Protein AF-A0A914EC23-F1 (afdb_monomer)

InterPro domains:
  IPR000536 Nuclear hormone receptor, ligand-binding domain [PF00104] (64-275)
  IPR000536 Nuclear hormone receptor, ligand-binding domain [PS51843] (9-292)
  IPR000536 Nuclear hormone receptor, ligand-binding domain [SM00430] (82-263)
  IPR035500 Nuclear hormone receptor-like domain superfamily [G3DSA:1.10.565.10] (80-291)
  IPR035500 Nuclear hormone receptor-like domain superfamily [SSF48508] (83-290)
  IPR051152 Caenorhabditis elegans Orphan Nuclear Receptors [PTHR45680] (40-283)

pLDDT: mean 78.43, std 19.61, range [29.83, 98.0]

Radius of gyration: 20.52 Å; Cα contacts (8 Å, |Δi|>4): 271; chains: 1; bounding box: 53×53×67 Å

Foldseek 3Di:
DDDDDPPDDPPPPQVVLQVVLVVLLLVLLQDADPPPCPVLVPDAQLVLLLVLVVVLCVVQQADLDADEQLADDVVQLSVQVSVVSSSVSNSQNSGPLLSPDDSVQNSLLSLQQVQLLCLQVQLLSCVVSPADPVQPWTDRGRRYIYGLPDLDDSHPPPDPDPLVVVLSVLVNVLSVLSCVQHNVLCNVLVDDSSLSSLLSLLSSLPCPQRPPRDPVSVVSSVVSNVRSVVVVCCCCCPVVVHPPCVVSVVSSVSSSVSSVVSLVSVLVSVVSSVVSVVDPDPRPRVSSVVND

Nearest PDB structures (foldseek):
  5kyj-assembly1_B  TM=8.146E-01  e=9.757E-05  Homo sapiens
  5i4v-assembly1_B  TM=7.295E-01  e=1.847E-05  Homo sapiens
  6a60-assembly1_D  TM=7.604E-01  e=5.058E-05  Homo sapiens
  5kya-assembly1_B  TM=6.775E-01  e=2.106E-05  Homo sapiens
  3fal-assembly1_C  TM=7.701E-01  e=1.512E-04  Homo sapiens

St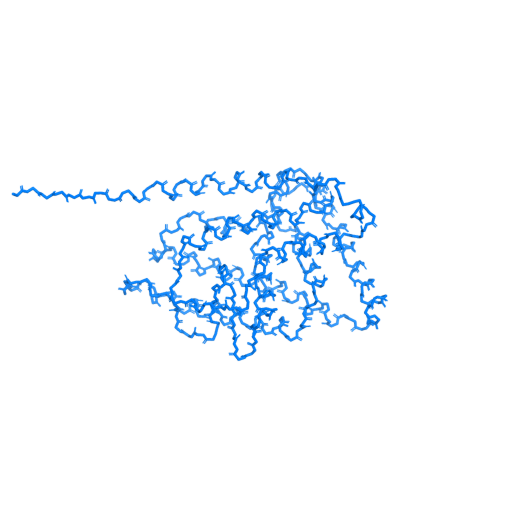ructure (mmCIF, N/CA/C/O backbone):
data_AF-A0A914EC23-F1
#
_entry.id   AF-A0A914EC23-F1
#
loop_
_atom_site.group_PDB
_atom_site.id
_atom_site.type_symbol
_atom_site.label_atom_id
_atom_site.label_alt_id
_atom_site.label_comp_id
_atom_site.label_asym_id
_atom_site.label_entity_id
_atom_site.label_seq_id
_atom_site.pdbx_PDB_ins_code
_atom_site.Cartn_x
_atom_site.Cartn_y
_atom_site.Cartn_z
_atom_site.occupancy
_atom_site.B_iso_or_equiv
_atom_site.auth_seq_id
_atom_site.auth_comp_id
_atom_site.auth_asym_id
_atom_site.auth_atom_id
_atom_site.pdbx_PDB_model_num
ATOM 1 N N . MET A 1 1 ? 15.188 33.031 -48.673 1.00 36.88 1 MET A N 1
ATOM 2 C CA . MET A 1 1 ? 15.937 32.749 -47.433 1.00 36.88 1 MET A CA 1
ATOM 3 C C . MET A 1 1 ? 15.147 33.356 -46.292 1.00 36.88 1 MET A C 1
ATOM 5 O O . MET A 1 1 ? 15.378 34.501 -45.951 1.00 36.88 1 MET A O 1
ATOM 9 N N . GLU A 1 2 ? 14.180 32.616 -45.762 1.00 29.83 2 GLU A N 1
ATOM 10 C CA . GLU A 1 2 ? 13.483 32.953 -44.518 1.00 29.83 2 GLU A CA 1
ATOM 11 C C . GLU A 1 2 ? 13.284 31.629 -43.784 1.00 29.83 2 GLU A C 1
ATOM 13 O O . GLU A 1 2 ? 12.590 30.734 -44.266 1.00 29.83 2 GLU A O 1
ATOM 18 N N . GLY A 1 3 ? 14.019 31.455 -42.688 1.00 30.08 3 GLY A N 1
ATOM 19 C CA . GLY A 1 3 ? 13.943 30.283 -41.829 1.00 30.08 3 GLY A CA 1
ATOM 20 C C . GLY A 1 3 ? 13.057 30.597 -40.636 1.00 30.08 3 GLY A C 1
ATOM 21 O O . GLY A 1 3 ? 13.501 31.257 -39.703 1.00 30.08 3 GLY A O 1
ATOM 22 N N . ASN A 1 4 ? 11.818 30.108 -40.667 1.00 31.98 4 ASN A N 1
ATOM 23 C CA . ASN A 1 4 ? 10.950 30.044 -39.496 1.00 31.98 4 ASN A CA 1
ATOM 24 C C . ASN A 1 4 ? 11.514 29.007 -38.514 1.00 31.98 4 ASN A C 1
ATOM 26 O O . ASN A 1 4 ? 11.412 27.802 -38.747 1.00 31.98 4 ASN A O 1
ATOM 30 N N . GLN A 1 5 ? 12.092 29.471 -37.406 1.00 32.56 5 GLN A N 1
ATOM 31 C CA . GLN A 1 5 ? 12.281 28.654 -36.213 1.00 32.56 5 GLN A CA 1
ATOM 32 C C . GLN A 1 5 ? 10.975 28.663 -35.415 1.00 32.56 5 GLN A C 1
ATOM 34 O O . GLN A 1 5 ? 10.618 29.645 -34.774 1.00 32.56 5 GLN A O 1
ATOM 39 N N . THR A 1 6 ? 10.241 27.555 -35.465 1.00 34.19 6 THR A N 1
ATOM 40 C CA . THR A 1 6 ? 9.185 27.251 -34.497 1.00 34.19 6 THR A CA 1
ATOM 41 C C . THR A 1 6 ? 9.813 26.982 -33.129 1.00 34.19 6 THR A C 1
ATOM 43 O O . THR A 1 6 ? 10.230 25.857 -32.850 1.00 34.19 6 THR A O 1
ATOM 46 N N . GLU A 1 7 ? 9.849 28.000 -32.269 1.00 31.50 7 GLU A N 1
ATOM 47 C CA . GLU A 1 7 ? 9.925 27.831 -30.816 1.00 31.50 7 GLU A CA 1
ATOM 48 C C . GLU A 1 7 ? 8.682 27.052 -30.357 1.00 31.50 7 GLU A C 1
ATOM 50 O O . GLU A 1 7 ? 7.573 27.580 -30.262 1.00 31.50 7 GLU A O 1
ATOM 55 N N . ARG A 1 8 ? 8.840 25.745 -30.125 1.00 33.22 8 ARG A N 1
ATOM 56 C CA . ARG A 1 8 ? 7.814 24.936 -29.465 1.00 33.22 8 ARG A CA 1
ATOM 57 C C . ARG A 1 8 ? 7.867 25.208 -27.967 1.00 33.22 8 ARG A C 1
ATOM 59 O O . ARG A 1 8 ? 8.771 24.771 -27.269 1.00 33.22 8 ARG A O 1
ATOM 66 N N . THR A 1 9 ? 6.831 25.891 -27.507 1.00 37.06 9 THR A N 1
ATOM 67 C CA . THR A 1 9 ? 6.369 26.035 -26.127 1.00 37.06 9 THR A CA 1
ATOM 68 C C . THR A 1 9 ? 6.391 24.709 -25.344 1.00 37.06 9 THR A C 1
ATOM 70 O O . THR A 1 9 ? 5.424 23.948 -25.393 1.00 37.06 9 THR A O 1
ATOM 73 N N . SER A 1 10 ? 7.457 24.432 -24.591 1.00 36.06 10 SER A N 1
ATOM 74 C CA . SER A 1 10 ? 7.509 23.373 -23.563 1.00 36.06 10 SER A CA 1
ATOM 75 C C . SER A 1 10 ? 7.135 23.885 -22.160 1.00 36.06 10 SER A C 1
ATOM 77 O O . SER A 1 10 ? 6.830 23.095 -21.270 1.00 36.06 10 SER A O 1
ATOM 79 N N . ASP A 1 11 ? 7.053 25.205 -21.967 1.00 35.59 11 ASP A N 1
ATOM 80 C CA . ASP A 1 11 ? 6.912 25.829 -20.642 1.00 35.59 11 ASP A CA 1
ATOM 81 C C . ASP A 1 11 ? 5.486 25.878 -20.051 1.00 35.59 11 ASP A C 1
ATOM 83 O O . ASP A 1 11 ? 5.306 26.270 -18.893 1.00 35.59 11 ASP A O 1
ATOM 87 N N . ASN A 1 12 ? 4.450 25.475 -20.796 1.00 39.12 12 ASN A N 1
ATOM 88 C CA . ASN A 1 12 ? 3.058 25.800 -20.432 1.00 39.12 12 ASN A CA 1
ATOM 89 C C . ASN A 1 12 ? 2.249 24.641 -19.814 1.00 39.12 12 ASN A C 1
ATOM 91 O O . ASN A 1 12 ? 1.252 24.866 -19.128 1.00 39.12 12 ASN A O 1
ATOM 95 N N . VAL A 1 13 ? 2.672 23.391 -20.014 1.00 37.56 13 VAL A N 1
ATOM 96 C CA . VAL A 1 13 ? 1.980 22.210 -19.458 1.00 37.56 13 VAL A CA 1
ATOM 97 C C . VAL A 1 13 ? 2.537 21.881 -18.073 1.00 37.56 13 VAL A C 1
ATOM 99 O O . VAL A 1 13 ? 1.802 21.748 -17.097 1.00 37.56 13 VAL A O 1
ATOM 102 N N . TYR A 1 14 ? 3.861 21.878 -17.963 1.00 32.47 14 TYR A N 1
ATOM 103 C CA . TYR A 1 14 ? 4.604 21.416 -16.799 1.00 32.47 14 TYR A CA 1
ATOM 104 C C . TYR A 1 14 ? 4.474 22.319 -15.555 1.00 32.47 14 TYR A C 1
ATOM 106 O O . TYR A 1 14 ? 4.221 21.851 -14.443 1.00 32.47 14 TYR A O 1
ATOM 114 N N . ASN A 1 15 ? 4.542 23.642 -15.735 1.00 31.11 15 ASN A N 1
ATOM 115 C CA . ASN A 1 15 ? 4.331 24.602 -14.643 1.00 31.11 15 ASN A CA 1
ATOM 116 C C . ASN A 1 15 ? 2.869 24.644 -14.156 1.00 31.11 15 ASN A C 1
ATOM 118 O O . ASN A 1 15 ? 2.605 25.025 -13.012 1.00 31.11 15 ASN A O 1
ATOM 122 N N . ARG A 1 16 ? 1.920 24.207 -14.996 1.00 34.88 16 ARG A N 1
ATOM 123 C CA . ARG A 1 16 ? 0.508 24.019 -14.632 1.00 34.88 16 ARG A CA 1
ATOM 124 C C . ARG A 1 16 ? 0.314 22.797 -13.730 1.00 34.88 16 ARG A C 1
ATOM 126 O O . ARG A 1 16 ? -0.461 22.886 -12.782 1.00 34.88 16 ARG A O 1
ATOM 133 N N . PHE A 1 17 ? 1.059 21.713 -13.966 1.00 36.22 17 PHE A N 1
ATOM 134 C CA . PHE A 1 17 ? 1.045 20.504 -13.130 1.00 36.22 17 PHE A CA 1
ATOM 135 C C . PHE A 1 17 ? 1.534 20.778 -11.694 1.00 36.22 17 PHE A C 1
ATOM 137 O O . PHE A 1 17 ? 0.837 20.444 -10.735 1.00 36.22 17 PHE A O 1
ATOM 144 N N . ARG A 1 18 ? 2.654 21.503 -11.534 1.00 36.66 18 ARG A N 1
ATOM 145 C CA . ARG A 1 18 ? 3.292 21.806 -10.230 1.00 36.66 18 ARG A CA 1
ATOM 146 C C . ARG A 1 18 ? 2.390 22.528 -9.213 1.00 36.66 18 ARG A C 1
ATOM 148 O O . ARG A 1 18 ? 2.554 22.349 -8.012 1.00 36.66 18 ARG A O 1
ATOM 155 N N . LYS A 1 19 ? 1.463 23.382 -9.661 1.00 37.69 19 LYS A N 1
ATOM 156 C CA . LYS A 1 19 ? 0.580 24.171 -8.773 1.00 37.69 19 LYS A CA 1
ATOM 157 C C . LYS A 1 19 ? -0.809 23.559 -8.566 1.00 37.69 19 LYS A C 1
ATOM 159 O O . LYS A 1 19 ? -1.517 24.009 -7.663 1.00 37.69 19 LYS A O 1
ATOM 164 N N . ASN A 1 20 ? -1.198 22.571 -9.376 1.00 42.12 20 ASN A N 1
ATOM 165 C CA . ASN A 1 20 ? -2.568 22.062 -9.403 1.00 42.12 20 ASN A CA 1
ATOM 166 C C . ASN A 1 20 ? -2.753 20.713 -8.697 1.00 42.12 20 ASN A C 1
ATOM 168 O O . ASN A 1 20 ? -3.800 20.551 -8.083 1.00 42.12 20 ASN A O 1
ATOM 172 N N . ASN A 1 21 ? -1.782 19.790 -8.673 1.00 48.50 21 ASN A N 1
ATOM 173 C CA . ASN A 1 21 ? -2.037 18.440 -8.136 1.00 48.50 21 ASN A CA 1
ATOM 174 C C . ASN A 1 21 ? -2.481 18.418 -6.654 1.00 48.50 21 ASN A C 1
ATOM 176 O O . ASN A 1 21 ? -3.434 17.721 -6.317 1.00 48.50 21 ASN A O 1
ATOM 180 N N . TYR A 1 22 ? -1.916 19.250 -5.769 1.00 49.56 22 TYR A N 1
ATOM 181 C CA . TYR A 1 22 ? -2.294 19.229 -4.340 1.00 49.56 22 TYR A CA 1
ATOM 182 C C . TYR A 1 22 ? -3.474 20.120 -3.965 1.00 49.56 22 TYR A C 1
ATOM 184 O O . TYR A 1 22 ? -4.241 19.750 -3.078 1.00 49.56 22 TYR A O 1
ATOM 192 N N . LYS A 1 23 ? -3.697 21.227 -4.689 1.00 51.59 23 LYS A N 1
ATOM 193 C CA . LYS A 1 23 ? -4.988 21.935 -4.617 1.00 51.59 23 LYS A CA 1
ATOM 194 C C . LYS A 1 23 ? -6.134 21.017 -5.051 1.00 51.59 23 LYS A C 1
ATOM 196 O O . LYS A 1 23 ? -7.247 21.122 -4.543 1.00 51.59 23 LYS A O 1
ATOM 201 N N . THR A 1 24 ? -5.847 20.094 -5.967 1.00 60.72 24 THR A N 1
ATOM 202 C CA . THR A 1 24 ? -6.784 19.076 -6.433 1.00 60.72 24 THR A CA 1
ATOM 203 C C . THR A 1 24 ? -6.996 17.967 -5.390 1.00 60.72 24 THR A C 1
ATOM 205 O O . THR A 1 24 ? -8.144 17.609 -5.148 1.00 60.72 24 THR A O 1
ATOM 208 N N . VAL A 1 25 ? -5.961 17.494 -4.679 1.00 66.88 25 VAL A N 1
ATOM 209 C CA . VAL A 1 25 ? -6.121 16.505 -3.584 1.00 66.88 25 VAL A CA 1
ATOM 210 C C . VAL A 1 25 ? -6.876 17.070 -2.374 1.00 66.88 25 VAL A C 1
ATOM 212 O O . VAL A 1 25 ? -7.750 16.392 -1.840 1.00 66.88 25 VAL A O 1
ATOM 215 N N . GLU A 1 26 ? -6.620 18.315 -1.963 1.00 72.88 26 GLU A N 1
ATOM 216 C CA . GLU A 1 26 ? -7.344 18.970 -0.857 1.00 72.88 26 GLU A CA 1
ATOM 217 C C . GLU A 1 26 ? -8.865 19.019 -1.108 1.00 72.88 26 GLU A C 1
ATOM 219 O O . GLU A 1 26 ? -9.679 18.740 -0.220 1.00 72.88 26 GLU A O 1
ATOM 224 N N . LYS A 1 27 ? -9.258 19.274 -2.362 1.00 76.25 27 LYS A N 1
ATOM 225 C CA . LYS A 1 27 ? -10.654 19.204 -2.814 1.00 76.25 27 LYS A CA 1
ATOM 226 C C . LYS A 1 27 ? -11.264 17.805 -2.644 1.00 76.25 27 LYS A C 1
ATOM 228 O O . LYS A 1 27 ? -12.466 17.686 -2.436 1.00 76.25 27 LYS A O 1
ATOM 233 N N . TYR A 1 28 ? -10.470 16.741 -2.737 1.00 76.75 28 TYR A N 1
ATOM 234 C CA . TYR A 1 28 ? -10.954 15.371 -2.548 1.00 76.75 28 TYR A CA 1
ATOM 235 C C . TYR A 1 28 ? -10.928 14.928 -1.083 1.00 76.75 28 TYR A C 1
ATOM 237 O O . TYR A 1 28 ? -11.808 14.186 -0.664 1.00 76.75 28 TYR A O 1
ATOM 245 N N . LEU A 1 29 ? -10.009 15.452 -0.269 1.00 78.00 29 LEU A N 1
ATOM 246 C CA . LEU A 1 29 ? -9.966 15.230 1.188 1.00 78.00 29 LEU A CA 1
ATOM 247 C C . LEU A 1 29 ? -11.037 16.022 1.969 1.00 78.00 29 LEU A C 1
ATOM 249 O O . LEU A 1 29 ? -11.137 15.938 3.198 1.00 78.00 29 LEU A O 1
ATOM 253 N N . SER A 1 30 ? -11.853 16.785 1.247 1.00 75.50 30 SER A N 1
ATOM 254 C CA . SER A 1 30 ? -13.075 17.440 1.720 1.00 75.50 30 SER A CA 1
ATOM 255 C C . SER A 1 30 ? -14.348 16.798 1.152 1.00 75.50 30 SER A C 1
ATOM 257 O O . SER A 1 30 ? -15.450 17.244 1.470 1.00 75.50 30 SER A O 1
ATOM 259 N N . TRP A 1 31 ? -14.221 15.737 0.344 1.00 75.12 31 TRP A N 1
ATOM 260 C CA . TRP A 1 31 ? -15.362 14.989 -0.177 1.00 75.12 31 TRP A CA 1
ATOM 261 C C . TRP A 1 31 ? -16.086 14.242 0.946 1.00 75.12 31 TRP A C 1
ATOM 263 O O . TRP A 1 31 ? -15.455 13.643 1.814 1.00 75.12 31 TRP A O 1
ATOM 273 N N . THR A 1 32 ? -17.415 14.251 0.923 1.00 65.31 32 THR A N 1
ATOM 274 C CA . THR A 1 32 ? -18.251 13.558 1.905 1.00 65.31 32 THR A CA 1
ATOM 275 C C . THR A 1 32 ? -18.952 12.366 1.268 1.00 65.31 32 THR A C 1
ATOM 277 O O . THR A 1 32 ? -19.377 12.419 0.113 1.00 65.31 32 THR A O 1
ATOM 280 N N . ILE A 1 33 ? -19.099 11.286 2.039 1.00 63.22 33 ILE A N 1
ATOM 281 C CA . ILE A 1 33 ? -19.876 10.118 1.617 1.00 63.22 33 ILE A CA 1
ATOM 282 C C . ILE A 1 33 ? -21.330 10.564 1.380 1.00 63.22 33 ILE A C 1
ATOM 284 O O . ILE A 1 33 ? -21.909 11.218 2.255 1.00 63.22 33 ILE A O 1
ATOM 288 N N . PRO A 1 34 ? -21.960 10.203 0.249 1.00 60.78 34 PRO A N 1
ATOM 289 C CA . PRO A 1 34 ? -23.387 10.414 0.057 1.00 60.78 34 PRO A CA 1
ATOM 290 C C . PRO A 1 34 ? -24.193 9.742 1.176 1.00 60.78 34 PRO A C 1
ATOM 292 O O . PRO A 1 34 ? -23.961 8.580 1.507 1.00 60.78 34 PRO A O 1
ATOM 295 N N . SER A 1 35 ? -25.186 10.442 1.728 1.00 56.66 35 SER A N 1
ATOM 296 C CA . SER A 1 35 ? -26.024 9.988 2.857 1.00 56.66 35 SER A CA 1
ATOM 297 C C . SER A 1 35 ? -26.857 8.724 2.571 1.00 56.66 35 SER A C 1
ATOM 299 O O . SER A 1 35 ? -27.589 8.247 3.432 1.00 56.66 35 SER A O 1
ATOM 301 N N . SER A 1 36 ? -26.774 8.186 1.355 1.00 53.81 36 SER A N 1
ATOM 302 C CA . SER A 1 36 ? -27.575 7.084 0.828 1.00 53.81 36 SER A CA 1
ATOM 303 C C . SER A 1 36 ? -27.064 5.683 1.186 1.00 53.81 36 SER A C 1
ATOM 305 O O . SER A 1 36 ? -27.621 4.713 0.680 1.00 53.81 36 SER A O 1
ATOM 307 N N . ILE A 1 37 ? -26.041 5.537 2.044 1.00 58.25 37 ILE A N 1
ATOM 308 C CA . ILE A 1 37 ? -25.549 4.221 2.507 1.00 58.25 37 ILE A CA 1
ATOM 309 C C . ILE A 1 37 ? -25.582 4.147 4.050 1.00 58.25 37 ILE A C 1
ATOM 311 O O . ILE A 1 37 ? -24.541 4.226 4.706 1.00 58.25 37 ILE A O 1
ATOM 315 N N . PRO A 1 38 ? -26.774 3.996 4.665 1.00 48.78 38 PRO A N 1
ATOM 316 C CA . PRO A 1 38 ? -26.939 3.979 6.123 1.00 48.78 38 PRO A CA 1
ATOM 317 C C . PRO A 1 38 ? -26.196 2.829 6.820 1.00 48.78 38 PRO A C 1
ATOM 319 O O . PRO A 1 38 ? -25.810 2.946 7.977 1.00 48.78 38 PRO A O 1
ATOM 322 N N . THR A 1 39 ? -25.942 1.728 6.109 1.00 54.47 39 THR A N 1
ATOM 323 C CA . THR A 1 39 ? -25.296 0.520 6.644 1.00 54.47 39 THR A CA 1
ATOM 324 C C . THR A 1 39 ? -23.822 0.698 7.002 1.00 54.47 39 THR A C 1
ATOM 326 O O . THR A 1 39 ? -23.269 -0.165 7.671 1.00 54.47 39 THR A O 1
ATOM 329 N N . LEU A 1 40 ? -23.162 1.790 6.599 1.00 57.72 40 LEU A N 1
ATOM 330 C CA . LEU A 1 40 ? -21.757 2.032 6.952 1.00 57.72 40 LEU A CA 1
ATOM 331 C C . LEU A 1 40 ? -21.579 2.604 8.365 1.00 57.72 40 LEU A C 1
ATOM 333 O O . LEU A 1 40 ? -20.517 2.408 8.959 1.00 57.72 40 LEU A O 1
ATOM 337 N N . TYR A 1 41 ? -22.592 3.269 8.926 1.00 57.31 41 TYR A N 1
ATOM 338 C CA . TYR A 1 41 ? -22.468 3.950 10.221 1.00 57.31 41 TYR A CA 1
ATOM 339 C C . TYR A 1 41 ? -22.270 2.981 11.399 1.00 57.31 41 TYR A C 1
ATOM 341 O O . TYR A 1 41 ? -21.512 3.306 12.314 1.00 57.31 41 TYR A O 1
ATOM 349 N N . ASP A 1 42 ? -22.838 1.774 11.310 1.00 64.56 42 ASP A N 1
ATOM 350 C CA . ASP A 1 42 ? -22.778 0.738 12.356 1.00 64.56 42 ASP A CA 1
ATOM 351 C C . ASP A 1 42 ? -21.730 -0.357 12.086 1.00 64.56 42 ASP A C 1
ATOM 353 O O . ASP A 1 42 ? -21.616 -1.329 12.832 1.00 64.56 42 ASP A O 1
ATOM 357 N N . THR A 1 43 ? -20.952 -0.230 11.008 1.00 76.69 43 THR A N 1
ATOM 358 C CA . THR A 1 43 ? -19.904 -1.208 10.666 1.00 76.69 43 THR A CA 1
ATOM 359 C C . THR A 1 43 ? -18.569 -0.864 11.315 1.00 76.69 43 THR A C 1
ATOM 361 O O . THR A 1 43 ? -18.333 0.265 11.740 1.00 76.69 43 THR A O 1
ATOM 364 N N . THR A 1 44 ? -17.670 -1.840 11.410 1.00 87.00 44 THR A N 1
ATOM 365 C CA . THR A 1 44 ? -16.322 -1.625 11.948 1.00 87.00 44 THR A CA 1
ATOM 366 C C . THR A 1 44 ? -15.446 -0.827 10.963 1.00 87.00 44 THR A C 1
ATOM 368 O O . THR A 1 44 ? -15.816 -0.638 9.798 1.00 87.00 44 THR A O 1
ATOM 371 N N . PHE A 1 45 ? -14.293 -0.316 11.404 1.00 88.31 45 PHE A N 1
ATOM 372 C CA . PHE A 1 45 ? -13.442 0.550 10.581 1.00 88.31 45 PHE A CA 1
ATOM 373 C C . PHE A 1 45 ? -12.959 -0.150 9.304 1.00 88.31 45 PHE A C 1
ATOM 375 O O . PHE A 1 45 ? -13.136 0.382 8.205 1.00 88.31 45 PHE A O 1
ATOM 382 N N . LEU A 1 46 ? -12.398 -1.357 9.419 1.00 92.12 46 LEU A N 1
ATOM 383 C CA . LEU A 1 46 ? -11.875 -2.100 8.272 1.00 92.12 46 LEU A CA 1
ATOM 384 C C . LEU A 1 46 ? -12.987 -2.480 7.300 1.00 92.12 46 LEU A C 1
ATOM 386 O O . LEU A 1 46 ? -12.747 -2.535 6.099 1.00 92.12 46 LEU A O 1
ATOM 390 N N . ARG A 1 47 ? -14.217 -2.686 7.780 1.00 90.25 47 ARG A N 1
ATOM 391 C CA . ARG A 1 47 ? -15.372 -2.961 6.915 1.00 90.25 47 ARG A CA 1
ATOM 392 C C . ARG A 1 47 ? -15.790 -1.751 6.095 1.00 90.25 47 ARG A C 1
ATO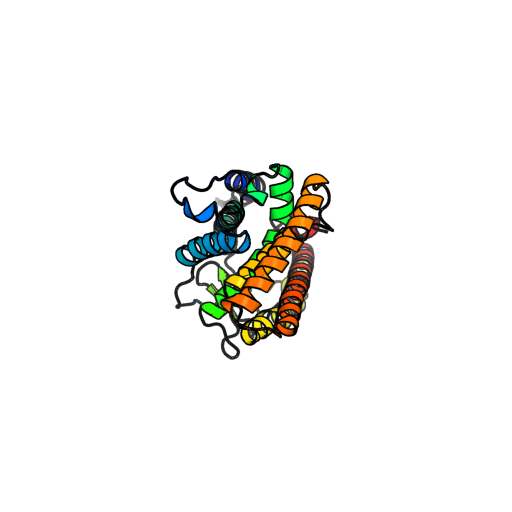M 394 O O . ARG A 1 47 ? -16.044 -1.906 4.901 1.00 90.25 47 ARG A O 1
ATOM 401 N N . ARG A 1 48 ? -15.791 -0.551 6.684 1.00 87.88 48 ARG A N 1
ATOM 402 C CA . ARG A 1 48 ? -16.023 0.689 5.925 1.00 87.88 48 ARG A CA 1
ATOM 403 C C . ARG A 1 48 ? -14.953 0.905 4.863 1.00 87.88 48 ARG A C 1
ATOM 405 O O . ARG A 1 48 ? -15.279 1.182 3.710 1.00 87.88 48 ARG A O 1
ATOM 412 N N . LEU A 1 49 ? -13.687 0.731 5.238 1.00 88.75 49 LEU A N 1
ATOM 413 C CA . LEU A 1 49 ? -12.571 0.893 4.312 1.00 88.75 49 LEU A CA 1
ATOM 414 C C . LEU A 1 49 ? -12.592 -0.184 3.214 1.00 88.75 49 LEU A C 1
ATOM 416 O O . LEU A 1 49 ? -12.333 0.121 2.053 1.00 88.75 49 LEU A O 1
ATOM 420 N N . GLN A 1 50 ? -12.984 -1.419 3.545 1.00 91.44 50 GLN A N 1
ATOM 421 C CA . GLN A 1 50 ? -13.166 -2.500 2.576 1.00 91.44 50 GLN A CA 1
ATOM 422 C C . GLN A 1 50 ? -14.284 -2.189 1.588 1.00 91.44 50 GLN A C 1
ATOM 424 O O . GLN A 1 50 ? -14.125 -2.438 0.394 1.00 91.44 50 GLN A O 1
ATOM 429 N N . TYR A 1 51 ? -15.402 -1.640 2.062 1.00 88.12 51 TYR A N 1
ATOM 430 C CA . TYR A 1 51 ? -16.475 -1.191 1.187 1.00 88.12 51 TYR A CA 1
ATOM 431 C C . TYR A 1 51 ? -15.981 -0.104 0.225 1.00 88.12 51 TYR A C 1
ATOM 433 O O . TYR A 1 51 ? -16.125 -0.263 -0.985 1.00 88.12 51 TYR A O 1
ATOM 441 N N . GLY A 1 52 ? -15.329 0.945 0.743 1.00 85.12 52 GLY A N 1
ATOM 442 C CA . GLY A 1 52 ? -14.764 2.018 -0.082 1.00 85.12 52 GLY A CA 1
ATOM 443 C C . GLY A 1 52 ? -13.774 1.488 -1.122 1.00 85.12 52 GLY A C 1
ATOM 444 O O . GLY A 1 52 ? -13.854 1.838 -2.298 1.00 85.12 52 GLY A O 1
ATOM 445 N N . PHE A 1 53 ? -12.900 0.564 -0.715 1.00 88.38 53 PHE A N 1
ATOM 446 C CA . PHE A 1 53 ? -11.980 -0.108 -1.627 1.00 88.38 53 PHE A CA 1
ATOM 447 C C . PHE A 1 53 ? -12.707 -0.969 -2.666 1.00 88.38 53 PHE A C 1
ATOM 449 O O . PHE A 1 53 ? -12.276 -1.013 -3.809 1.00 88.38 53 PHE A O 1
ATOM 456 N N . SER A 1 54 ? -13.799 -1.649 -2.310 1.00 88.00 54 SER A N 1
ATOM 457 C CA . SER A 1 54 ? -14.562 -2.491 -3.245 1.00 88.00 54 SER A CA 1
ATOM 458 C C . SER A 1 54 ? -15.243 -1.664 -4.327 1.00 88.00 54 SER A C 1
ATOM 460 O O . SER A 1 54 ? -15.109 -1.997 -5.499 1.00 88.00 54 SER A O 1
ATOM 462 N N . VAL A 1 55 ? -15.901 -0.565 -3.941 1.00 83.25 55 VAL A N 1
ATOM 463 C CA . VAL A 1 55 ? -16.521 0.379 -4.884 1.00 83.25 55 VAL A CA 1
ATOM 464 C C . VAL A 1 55 ? -15.467 0.929 -5.841 1.00 83.25 55 VAL A C 1
ATOM 466 O O . VAL A 1 55 ? -15.632 0.855 -7.055 1.00 83.25 55 VAL A O 1
ATOM 469 N N . PHE A 1 56 ? -14.342 1.399 -5.296 1.00 81.81 56 PHE A N 1
ATOM 470 C CA . PHE A 1 56 ? -13.206 1.842 -6.095 1.00 81.81 56 PHE A CA 1
ATOM 471 C C . PHE A 1 56 ? -12.730 0.751 -7.055 1.00 81.81 56 PHE A C 1
ATOM 473 O O . PHE A 1 56 ? -12.654 0.972 -8.261 1.00 81.81 56 PHE A O 1
ATOM 480 N N . TYR A 1 57 ? -12.430 -0.435 -6.525 1.00 82.69 57 TYR A N 1
ATOM 481 C CA . TYR A 1 57 ? -11.867 -1.541 -7.282 1.00 82.69 57 TYR A CA 1
ATOM 482 C C . TYR A 1 57 ? -12.782 -1.948 -8.439 1.00 82.69 57 TYR A C 1
ATOM 484 O O . TYR A 1 57 ? -12.284 -2.187 -9.531 1.00 82.69 57 TYR A O 1
ATOM 492 N N . GLU A 1 58 ? -14.102 -1.970 -8.260 1.00 81.12 58 GLU A N 1
ATOM 493 C CA . GLU A 1 58 ? -15.049 -2.258 -9.345 1.00 81.12 58 GLU A CA 1
ATOM 494 C C . GLU A 1 58 ? -15.021 -1.213 -10.469 1.00 81.12 58 GLU A C 1
ATOM 496 O O . GLU A 1 58 ? -15.061 -1.582 -11.644 1.00 81.12 58 GLU A O 1
ATOM 501 N N . GLU A 1 59 ? -14.899 0.074 -10.137 1.00 75.19 59 GLU A N 1
ATOM 502 C CA . GLU A 1 59 ? -14.842 1.157 -11.129 1.00 75.19 59 GLU A CA 1
ATOM 503 C C . GLU A 1 59 ? -13.538 1.162 -11.937 1.00 75.19 59 GLU A C 1
ATOM 505 O O . GLU A 1 59 ? -13.516 1.545 -13.112 1.00 75.19 59 GLU A O 1
ATOM 510 N N . ILE A 1 60 ? -12.434 0.768 -11.302 1.00 71.31 60 ILE A N 1
ATOM 511 C CA . ILE A 1 60 ? -11.081 0.970 -11.833 1.00 71.31 60 ILE A CA 1
ATOM 512 C C . ILE A 1 60 ? -10.352 -0.319 -12.204 1.00 71.31 60 ILE A C 1
ATOM 514 O O . ILE A 1 60 ? -9.253 -0.240 -12.764 1.00 71.31 60 ILE A O 1
ATOM 518 N N . LYS A 1 61 ? -10.926 -1.496 -11.912 1.00 73.19 61 LYS A N 1
ATOM 519 C CA . LYS A 1 61 ? -10.292 -2.785 -12.197 1.00 73.19 61 LYS A CA 1
ATOM 520 C C . LYS A 1 61 ? -9.900 -2.851 -13.674 1.00 73.19 61 LYS A C 1
ATOM 522 O O . LYS A 1 61 ? -10.766 -2.761 -14.550 1.00 73.19 61 LYS A O 1
ATOM 527 N N . PRO A 1 62 ? -8.611 -3.070 -13.979 1.00 70.25 62 PRO A N 1
ATOM 528 C CA . PRO A 1 62 ? -8.181 -3.250 -15.353 1.00 70.25 62 PRO A CA 1
ATOM 529 C C . PRO A 1 62 ? -8.886 -4.453 -15.979 1.00 70.25 62 PRO A C 1
ATOM 531 O O . PRO A 1 62 ? -9.024 -5.511 -15.354 1.00 70.25 62 PRO A O 1
ATOM 534 N N . LYS A 1 63 ? -9.305 -4.308 -17.239 1.00 72.00 63 LYS A N 1
ATOM 535 C CA . LYS A 1 63 ? -9.766 -5.445 -18.044 1.00 72.00 63 LYS A CA 1
ATOM 536 C C . LYS A 1 63 ? -8.643 -6.492 -18.102 1.00 72.00 63 LYS A C 1
ATOM 538 O O . LYS A 1 63 ? -7.470 -6.134 -18.095 1.00 72.00 63 LYS A O 1
ATOM 543 N N . LYS A 1 64 ? -8.998 -7.781 -18.186 1.00 70.44 64 LYS A N 1
ATOM 544 C CA . LYS A 1 64 ? -8.029 -8.902 -18.207 1.00 70.44 64 LYS A CA 1
ATOM 545 C C . LYS A 1 64 ? -7.049 -8.865 -19.392 1.00 70.44 64 LYS A C 1
ATOM 547 O O . LYS A 1 64 ? -6.084 -9.619 -19.408 1.00 70.44 64 LYS A O 1
ATOM 552 N N . GLU A 1 65 ? -7.310 -8.024 -20.388 1.00 78.69 65 GLU A N 1
ATOM 553 C CA . GLU A 1 65 ? -6.425 -7.810 -21.527 1.00 78.69 65 GLU A CA 1
ATOM 554 C C . GLU A 1 65 ? -5.402 -6.719 -21.214 1.00 78.69 65 GLU A C 1
ATOM 556 O O . GLU A 1 65 ? -5.740 -5.536 -21.085 1.00 78.69 65 GLU A O 1
ATOM 561 N N . PHE A 1 66 ? -4.140 -7.132 -21.125 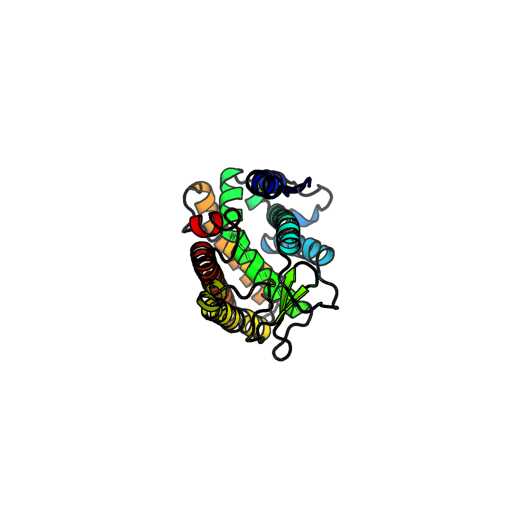1.00 82.38 66 PHE A N 1
ATOM 562 C CA . PHE A 1 66 ? -3.027 -6.237 -20.852 1.00 82.38 66 PHE A CA 1
ATOM 563 C C . PHE A 1 66 ? -2.238 -5.898 -22.101 1.00 82.38 66 PHE A C 1
ATOM 565 O O . PHE A 1 66 ? -2.037 -6.731 -22.986 1.00 82.38 66 PHE A O 1
ATOM 572 N N . LYS A 1 67 ? -1.693 -4.685 -22.101 1.00 85.69 67 LYS A N 1
ATOM 573 C CA . LYS A 1 67 ? -0.656 -4.270 -23.035 1.00 85.69 67 LYS A CA 1
ATOM 574 C C . LYS A 1 67 ? 0.686 -4.269 -22.313 1.00 85.69 67 LYS A C 1
ATOM 576 O O . LYS A 1 67 ? 0.845 -3.579 -21.307 1.00 85.69 67 LYS A O 1
ATOM 581 N N . LEU A 1 68 ? 1.659 -5.017 -22.829 1.00 84.06 68 LEU A N 1
ATOM 582 C CA . LEU A 1 68 ? 3.028 -4.920 -22.334 1.00 84.06 68 LEU A CA 1
ATOM 583 C C . LEU A 1 68 ? 3.571 -3.518 -22.636 1.00 84.06 68 LEU A C 1
ATOM 585 O O . LEU A 1 68 ? 3.422 -3.005 -23.747 1.00 84.06 68 LEU A O 1
ATOM 589 N N . MET A 1 69 ? 4.162 -2.887 -21.628 1.00 81.56 69 MET A N 1
ATOM 590 C CA . MET A 1 69 ? 4.781 -1.580 -21.771 1.00 81.56 69 MET A CA 1
ATOM 591 C C . MET A 1 69 ? 6.031 -1.709 -22.639 1.00 81.56 69 MET A C 1
ATOM 593 O O . MET A 1 69 ? 6.999 -2.337 -22.225 1.00 81.56 69 MET A O 1
ATOM 597 N N . ASP A 1 70 ? 5.992 -1.097 -23.819 1.00 70.31 70 ASP A N 1
ATOM 598 C CA . ASP A 1 70 ? 7.124 -0.995 -24.750 1.00 70.31 70 ASP A CA 1
ATOM 599 C C . ASP A 1 70 ? 7.934 0.291 -24.510 1.00 70.31 70 ASP A C 1
ATOM 601 O O . ASP A 1 70 ? 9.158 0.279 -24.424 1.00 70.31 70 ASP A O 1
ATOM 605 N N . ARG A 1 71 ? 7.224 1.404 -24.285 1.00 68.56 71 ARG A N 1
ATOM 606 C CA . ARG A 1 71 ? 7.791 2.683 -23.855 1.00 68.56 71 ARG A CA 1
ATOM 607 C C . ARG A 1 71 ? 6.991 3.259 -22.697 1.00 68.56 71 ARG A C 1
ATOM 609 O O . ARG A 1 71 ? 5.760 3.186 -22.694 1.00 68.56 71 ARG A O 1
ATOM 616 N N . ARG A 1 72 ? 7.671 3.860 -21.716 1.00 66.81 72 ARG A N 1
ATOM 617 C CA . ARG A 1 72 ? 6.992 4.642 -20.675 1.00 66.81 72 ARG A CA 1
ATOM 618 C C . ARG A 1 72 ? 6.389 5.907 -21.294 1.00 66.81 72 ARG A C 1
ATOM 620 O O . ARG A 1 72 ? 7.117 6.790 -21.743 1.00 66.81 72 ARG A O 1
ATOM 627 N N . ASP A 1 73 ? 5.065 5.975 -21.297 1.00 71.38 73 ASP A N 1
ATOM 628 C CA . ASP A 1 73 ? 4.305 7.173 -21.632 1.00 71.38 73 ASP A CA 1
ATOM 629 C C . ASP A 1 73 ? 4.136 8.008 -20.362 1.00 71.38 73 ASP A C 1
ATOM 631 O O . ASP A 1 73 ? 3.435 7.621 -19.425 1.00 71.38 73 ASP A O 1
ATOM 635 N N . HIS A 1 74 ? 4.857 9.121 -20.296 1.00 68.31 74 HIS A N 1
ATOM 636 C CA . HIS A 1 74 ? 4.855 9.966 -19.113 1.00 68.31 74 HIS A CA 1
ATOM 637 C C . HIS A 1 74 ? 3.538 10.723 -18.931 1.00 68.31 74 HIS A C 1
ATOM 639 O O . HIS A 1 74 ? 3.072 10.829 -17.799 1.00 68.31 74 HIS A O 1
ATOM 645 N N . ASP A 1 75 ? 2.917 11.190 -20.015 1.00 69.56 75 ASP A N 1
ATOM 646 C CA . ASP A 1 75 ? 1.654 11.928 -19.943 1.00 69.56 75 ASP A CA 1
ATOM 647 C C . ASP A 1 75 ? 0.522 10.996 -19.490 1.00 69.56 75 ASP A C 1
ATOM 649 O O . ASP A 1 75 ? -0.301 11.370 -18.646 1.00 69.56 75 ASP A O 1
ATOM 653 N N . ALA A 1 76 ? 0.525 9.749 -19.978 1.00 73.19 76 ALA A N 1
ATOM 654 C CA . ALA A 1 76 ? -0.387 8.714 -19.503 1.00 73.19 76 ALA A CA 1
ATOM 655 C C . ALA A 1 76 ? -0.144 8.371 -18.024 1.00 73.19 76 ALA A C 1
ATOM 657 O O . ALA A 1 76 ? -1.101 8.317 -17.251 1.00 73.19 76 ALA A O 1
ATOM 658 N N . CYS A 1 77 ? 1.115 8.203 -17.597 1.00 71.25 77 CYS A N 1
ATOM 659 C CA . CYS A 1 77 ? 1.459 7.980 -16.187 1.00 71.25 77 CYS A CA 1
ATOM 660 C C . CYS A 1 77 ? 0.950 9.111 -15.278 1.00 71.25 77 CYS A C 1
ATOM 662 O O . CYS A 1 77 ? 0.336 8.833 -14.248 1.00 71.25 77 CYS A O 1
ATOM 664 N N . SER A 1 78 ? 1.191 10.373 -15.645 1.00 69.25 78 SER A N 1
ATOM 665 C CA . SER A 1 78 ? 0.779 11.533 -14.846 1.00 69.25 78 SER A CA 1
ATOM 666 C C . SER A 1 78 ? -0.743 11.688 -14.804 1.00 69.25 78 SER A C 1
ATOM 668 O O . SER A 1 78 ? -1.308 11.881 -13.728 1.00 69.25 78 SER A O 1
ATOM 670 N N . SER A 1 79 ? -1.430 11.522 -15.939 1.00 75.00 79 SER A N 1
ATOM 671 C CA . SER A 1 79 ? -2.901 11.582 -16.002 1.00 75.00 79 SER A CA 1
ATOM 672 C C . SER A 1 79 ? -3.551 10.468 -15.178 1.00 75.00 79 SER A C 1
ATOM 674 O O . SER A 1 79 ? -4.530 10.682 -14.458 1.00 75.00 79 SER A O 1
ATOM 676 N N . PHE A 1 80 ? -2.980 9.265 -15.252 1.00 78.19 80 PHE A N 1
ATOM 677 C CA . PHE A 1 80 ? -3.391 8.132 -14.437 1.00 78.19 80 PHE A CA 1
ATOM 678 C C . PHE A 1 80 ? -3.190 8.416 -12.948 1.00 78.19 80 PHE A C 1
ATOM 680 O O . PHE A 1 80 ? -4.088 8.145 -12.152 1.00 78.19 80 PHE A O 1
ATOM 687 N N . ARG A 1 81 ? -2.046 8.999 -12.570 1.00 76.81 81 ARG A N 1
ATOM 688 C CA . ARG A 1 81 ? -1.733 9.330 -11.179 1.00 76.81 81 ARG A CA 1
ATOM 689 C C . ARG A 1 81 ? -2.735 10.317 -10.588 1.00 76.81 81 ARG A C 1
ATOM 691 O O . ARG A 1 81 ? -3.262 10.042 -9.519 1.00 76.81 81 ARG A O 1
ATOM 698 N N . GLU A 1 82 ? -3.079 11.386 -11.305 1.00 76.25 82 GLU A N 1
ATOM 699 C CA . GLU A 1 82 ? -4.089 12.352 -10.846 1.00 76.25 82 GLU A CA 1
ATOM 700 C C . GLU A 1 82 ? -5.462 11.688 -10.645 1.00 76.25 82 GLU A C 1
ATOM 702 O O . GLU A 1 82 ? -6.146 11.917 -9.641 1.00 76.25 82 GLU A O 1
ATOM 707 N N . LYS A 1 83 ? -5.862 10.821 -11.587 1.00 80.44 83 LYS A N 1
ATOM 708 C CA . LYS A 1 83 ? -7.089 10.026 -11.467 1.00 80.44 83 LYS A CA 1
ATOM 709 C C . LYS A 1 83 ? -7.047 9.142 -10.218 1.00 80.44 83 LYS A C 1
ATOM 711 O O . LYS A 1 83 ? -8.028 9.114 -9.485 1.00 80.44 83 LYS A O 1
ATOM 716 N N . TRP A 1 84 ? -5.943 8.441 -9.979 1.00 80.62 84 TRP A N 1
ATOM 717 C CA . TRP A 1 84 ? -5.794 7.524 -8.848 1.00 80.62 84 TRP A CA 1
ATOM 718 C C . TRP A 1 84 ? -5.730 8.244 -7.504 1.00 80.62 84 TRP A C 1
ATOM 720 O O . TRP A 1 84 ? -6.398 7.819 -6.568 1.00 80.62 84 TRP A O 1
ATOM 730 N N . ASP A 1 85 ? -5.003 9.360 -7.417 1.00 80.94 85 ASP A N 1
ATOM 731 C CA . ASP A 1 85 ? -4.903 10.145 -6.187 1.00 80.94 85 ASP A CA 1
ATOM 732 C C . ASP A 1 85 ? -6.282 10.648 -5.735 1.00 80.94 85 ASP A C 1
ATOM 734 O O . ASP A 1 85 ? -6.619 10.613 -4.549 1.00 80.94 85 ASP A O 1
ATOM 738 N N . ARG A 1 86 ? -7.133 11.045 -6.691 1.00 82.31 86 ARG A N 1
ATOM 739 C CA . ARG A 1 86 ? -8.532 11.379 -6.411 1.00 82.31 86 ARG A CA 1
ATOM 740 C C . ARG A 1 86 ? -9.286 10.215 -5.784 1.00 82.31 86 ARG A C 1
ATOM 742 O O . ARG A 1 86 ? -9.993 10.407 -4.797 1.00 82.31 86 ARG A O 1
ATOM 749 N N . GLU A 1 87 ? -9.209 9.041 -6.394 1.00 83.06 87 GLU A N 1
ATOM 750 C CA . GLU A 1 87 ? -9.991 7.901 -5.933 1.00 83.06 87 GLU A CA 1
ATOM 751 C C . GLU A 1 87 ? -9.470 7.350 -4.596 1.00 83.06 87 GLU A C 1
ATOM 753 O O . GLU A 1 87 ? -10.265 7.044 -3.712 1.00 83.06 87 GLU A O 1
ATOM 758 N N . TYR A 1 88 ? -8.154 7.328 -4.376 1.00 85.38 88 TYR A N 1
ATOM 759 C CA . TYR A 1 88 ? -7.566 6.963 -3.085 1.00 85.38 88 TYR A CA 1
ATOM 760 C C . TYR A 1 88 ? -7.966 7.913 -1.966 1.00 85.38 88 TYR A C 1
ATOM 762 O O . TYR A 1 88 ? -8.316 7.458 -0.876 1.00 85.38 88 TYR A O 1
ATOM 770 N N . ALA A 1 89 ? -7.993 9.221 -2.234 1.00 85.12 89 ALA A N 1
ATOM 771 C CA . ALA A 1 89 ? -8.521 10.180 -1.275 1.00 85.12 89 ALA A CA 1
ATOM 772 C C . ALA A 1 89 ? -9.972 9.836 -0.890 1.00 85.12 89 ALA A C 1
ATOM 774 O O . ALA A 1 89 ? -10.284 9.797 0.299 1.00 85.12 89 ALA A O 1
ATOM 775 N N . LYS A 1 90 ? -10.840 9.494 -1.856 1.00 83.62 90 LYS A N 1
ATOM 776 C CA . LYS A 1 90 ? -12.226 9.083 -1.560 1.00 83.62 90 LYS A CA 1
ATOM 777 C C . LYS A 1 90 ? -12.300 7.821 -0.701 1.00 83.62 90 LYS A C 1
ATOM 779 O O . LYS A 1 90 ? -13.117 7.793 0.214 1.00 83.62 90 LYS A O 1
ATOM 784 N N . ILE A 1 91 ? -11.445 6.818 -0.942 1.00 86.00 91 ILE A N 1
ATOM 785 C CA . ILE A 1 91 ? -11.387 5.593 -0.121 1.00 86.00 91 ILE A CA 1
ATOM 786 C C . ILE A 1 91 ? -11.194 5.952 1.356 1.00 86.00 91 ILE A C 1
ATOM 788 O O . ILE A 1 91 ? -11.944 5.477 2.205 1.00 86.00 91 ILE A O 1
ATOM 792 N N . PHE A 1 92 ? -10.246 6.840 1.670 1.00 85.12 92 PHE A N 1
ATOM 793 C CA . PHE A 1 92 ? -10.019 7.279 3.050 1.00 85.12 92 PHE A CA 1
ATOM 794 C C . PHE A 1 92 ? -11.181 8.093 3.620 1.00 85.12 92 PHE A C 1
ATOM 796 O O . PHE A 1 92 ? -11.472 8.005 4.813 1.00 85.12 92 PHE A O 1
ATOM 803 N N . MET A 1 93 ? -11.901 8.831 2.774 1.00 85.69 93 MET A N 1
ATOM 804 C CA . MET A 1 93 ? -13.098 9.565 3.184 1.00 85.69 93 MET A CA 1
ATOM 805 C C . MET A 1 93 ? -14.301 8.658 3.498 1.00 85.69 93 MET A C 1
ATOM 807 O O . MET A 1 93 ? -15.291 9.148 4.038 1.00 85.69 93 MET A O 1
ATOM 811 N N . HIS A 1 94 ? -14.218 7.339 3.264 1.00 82.75 94 HIS A N 1
ATOM 812 C CA . HIS A 1 94 ? -15.184 6.379 3.815 1.00 82.75 94 HIS A CA 1
ATOM 813 C C . HIS A 1 94 ? -15.010 6.129 5.327 1.00 82.75 94 HIS A C 1
ATOM 815 O O . HIS A 1 94 ? -15.872 5.511 5.957 1.00 82.75 94 HIS A O 1
ATOM 821 N N . CYS A 1 95 ? -13.924 6.620 5.932 1.00 80.94 95 CYS A N 1
ATOM 822 C CA . CYS A 1 95 ? -13.623 6.432 7.347 1.00 80.94 95 CYS A CA 1
ATOM 823 C C . CYS A 1 95 ? -13.930 7.686 8.168 1.00 80.94 95 CYS A C 1
ATOM 825 O O . CYS A 1 95 ? -13.227 8.688 8.052 1.00 80.94 95 CYS A O 1
ATOM 827 N N . LYS A 1 96 ? -14.921 7.605 9.068 1.00 84.31 96 LYS A N 1
ATOM 828 C CA . LYS A 1 96 ? -15.342 8.732 9.924 1.00 84.31 96 LYS A CA 1
ATOM 829 C C . LYS A 1 96 ? -14.192 9.329 10.745 1.00 84.31 96 LYS A C 1
ATOM 831 O O . LYS A 1 96 ? -14.116 10.538 10.945 1.00 84.31 96 LYS A O 1
ATOM 836 N N . GLU A 1 97 ? -13.285 8.477 11.212 1.00 89.25 97 GLU A N 1
ATOM 837 C CA . GLU A 1 97 ? -12.144 8.866 12.035 1.00 89.25 97 GLU A CA 1
ATOM 838 C C . GLU A 1 97 ? -11.179 9.741 11.231 1.00 89.25 97 GLU A C 1
ATOM 840 O O . GLU A 1 97 ? -10.728 10.774 11.714 1.00 89.25 97 GLU A O 1
ATOM 845 N N . PHE A 1 98 ? -10.960 9.393 9.961 1.00 90.19 98 PHE A N 1
ATOM 846 C CA . PHE A 1 98 ? -10.164 10.190 9.038 1.00 90.19 98 PHE A CA 1
ATOM 847 C C . PHE A 1 98 ? -10.900 11.466 8.605 1.00 90.19 98 PHE A C 1
ATOM 849 O O . PHE A 1 98 ? -10.301 12.541 8.564 1.00 90.19 98 PHE A O 1
ATOM 856 N N . THR A 1 99 ? -12.211 11.403 8.329 1.00 87.88 99 THR A N 1
ATOM 857 C CA . THR A 1 99 ? -12.980 12.582 7.890 1.00 87.88 99 THR A CA 1
ATOM 858 C C . THR A 1 99 ? -13.044 13.688 8.935 1.00 87.88 99 THR A C 1
ATOM 860 O O . THR A 1 99 ? -13.160 14.855 8.559 1.00 87.88 99 THR A O 1
ATOM 863 N N . ASN A 1 100 ? -12.954 13.344 10.219 1.00 89.12 100 ASN A N 1
ATOM 864 C CA . ASN A 1 100 ? -13.032 14.302 11.323 1.00 89.12 100 ASN A CA 1
ATOM 865 C C . ASN A 1 100 ? -11.711 15.032 11.601 1.00 89.12 100 ASN A C 1
ATOM 867 O O . ASN A 1 100 ? -11.695 15.988 12.374 1.00 89.12 100 ASN A O 1
ATOM 871 N N . LEU A 1 101 ? -10.614 14.612 10.969 1.00 92.31 101 LEU A N 1
ATOM 872 C CA . LEU A 1 101 ? -9.323 15.272 11.112 1.00 92.31 101 LEU A CA 1
ATOM 873 C C . LEU A 1 101 ? -9.315 16.671 10.491 1.00 92.31 101 LEU A C 1
ATOM 875 O O . LEU A 1 101 ? -10.024 16.965 9.519 1.00 92.31 101 LEU A O 1
ATOM 879 N N . GLN A 1 102 ? -8.435 17.522 11.017 1.00 91.81 102 GLN A N 1
ATOM 880 C CA . GLN A 1 102 ? -8.124 18.798 10.387 1.00 91.81 102 GLN A CA 1
ATOM 881 C C . GLN A 1 102 ? -7.509 18.569 9.003 1.00 91.81 102 GLN A C 1
ATOM 883 O O . GLN A 1 102 ? -6.784 17.600 8.778 1.00 91.81 102 GLN A O 1
ATOM 888 N N . ILE A 1 103 ? -7.782 19.479 8.065 1.00 89.56 103 ILE A N 1
ATOM 889 C CA . ILE A 1 103 ? -7.347 19.323 6.670 1.00 89.56 103 ILE A CA 1
ATOM 890 C C . ILE A 1 103 ? -5.825 19.178 6.535 1.00 89.56 103 ILE A C 1
ATOM 892 O O . ILE A 1 103 ? -5.363 18.351 5.754 1.00 89.56 103 ILE A O 1
ATOM 896 N N . ASN A 1 104 ? -5.053 19.903 7.349 1.00 90.94 104 ASN A N 1
ATOM 897 C CA . ASN A 1 104 ? -3.593 19.808 7.352 1.00 90.94 104 ASN A CA 1
ATOM 898 C C . ASN A 1 104 ? -3.122 18.395 7.719 1.00 90.94 104 ASN A C 1
ATOM 900 O O . ASN A 1 104 ? -2.312 17.816 6.999 1.00 90.94 104 ASN A O 1
ATOM 904 N N . ASP A 1 105 ? -3.689 17.810 8.775 1.00 93.69 105 ASP A N 1
ATOM 905 C CA . ASP A 1 105 ? -3.353 16.452 9.203 1.00 93.69 105 ASP A CA 1
ATOM 906 C C . ASP A 1 105 ? -3.770 15.414 8.154 1.00 93.69 105 ASP A C 1
ATOM 908 O O . ASP A 1 105 ? -2.990 14.519 7.837 1.00 93.69 105 ASP A O 1
ATOM 912 N N . LYS A 1 106 ? -4.949 15.566 7.530 1.00 92.44 106 LYS A N 1
ATOM 913 C CA . LYS A 1 106 ? -5.373 14.694 6.416 1.00 92.44 106 LYS A CA 1
ATOM 914 C C . LYS A 1 106 ? -4.368 14.707 5.271 1.00 92.44 106 LYS A C 1
ATOM 916 O O . LYS A 1 106 ? -4.048 13.653 4.730 1.00 92.44 106 LYS A O 1
ATOM 921 N N . ILE A 1 107 ? -3.886 15.892 4.893 1.00 89.25 107 ILE A N 1
ATOM 922 C CA . ILE A 1 107 ? -2.904 16.051 3.816 1.00 89.25 107 ILE A CA 1
ATOM 923 C C . ILE A 1 107 ? -1.587 15.370 4.196 1.00 89.25 107 ILE A C 1
ATOM 925 O O . ILE A 1 107 ? -1.024 14.663 3.362 1.00 89.25 107 ILE A O 1
ATOM 929 N N . LEU A 1 108 ? -1.105 15.550 5.428 1.00 91.44 108 LEU A N 1
ATOM 930 C CA . LEU A 1 108 ? 0.134 14.925 5.899 1.00 91.44 108 LEU A CA 1
ATOM 931 C C . LEU A 1 108 ? 0.032 13.394 5.913 1.00 91.44 108 LEU A C 1
ATOM 933 O O . LEU A 1 108 ? 0.888 12.725 5.334 1.00 91.44 108 LEU A O 1
ATOM 937 N N . LEU A 1 109 ? -1.048 12.846 6.480 1.00 92.75 109 LEU A N 1
ATOM 938 C CA . LEU A 1 109 ? -1.316 11.404 6.477 1.00 92.75 109 LEU A CA 1
ATOM 939 C C . LEU A 1 109 ? -1.406 10.849 5.054 1.00 92.75 109 LEU A C 1
ATOM 941 O O . LEU A 1 109 ? -0.760 9.854 4.729 1.00 92.75 109 LEU A O 1
ATOM 945 N N . TYR A 1 110 ? -2.171 11.517 4.184 1.00 90.25 110 TYR A N 1
ATOM 946 C CA . TYR A 1 110 ? -2.318 11.110 2.791 1.00 90.25 110 TYR A CA 1
ATOM 947 C C . TYR A 1 110 ? -0.972 11.093 2.068 1.00 90.25 110 TYR A C 1
ATOM 949 O O . TYR A 1 110 ? -0.642 10.115 1.401 1.00 90.25 110 TYR A O 1
ATOM 957 N N . LYS A 1 111 ? -0.179 12.162 2.203 1.00 85.75 111 LYS A N 1
ATOM 958 C CA . LYS A 1 111 ? 1.135 12.271 1.562 1.00 85.75 111 LYS A CA 1
ATOM 959 C C . LYS A 1 111 ? 2.065 11.144 2.001 1.00 85.75 111 LYS A C 1
ATOM 961 O O . LYS A 1 111 ? 2.671 10.522 1.134 1.00 85.75 111 LYS A O 1
ATOM 966 N N . ASN A 1 112 ? 2.119 10.861 3.301 1.00 87.69 112 ASN A N 1
ATOM 967 C CA . ASN A 1 112 ? 2.943 9.790 3.855 1.00 87.69 112 ASN A CA 1
ATOM 968 C C . ASN A 1 112 ? 2.503 8.400 3.361 1.00 87.69 112 ASN A C 1
ATOM 970 O O . ASN A 1 112 ? 3.326 7.540 3.058 1.00 87.69 112 ASN A O 1
ATOM 974 N N . ALA A 1 113 ? 1.193 8.177 3.245 1.00 90.12 113 ALA A N 1
ATOM 975 C CA . ALA A 1 113 ? 0.654 6.872 2.892 1.00 90.12 113 ALA A CA 1
ATOM 976 C C . ALA A 1 113 ? 0.606 6.602 1.379 1.00 90.12 113 ALA A C 1
ATOM 978 O O . ALA A 1 113 ? 0.705 5.443 0.976 1.00 90.12 113 ALA A O 1
ATOM 979 N N . ASN A 1 114 ? 0.433 7.620 0.523 1.00 86.38 114 ASN A N 1
ATOM 980 C CA . ASN A 1 114 ? -0.027 7.402 -0.855 1.00 86.38 114 ASN A CA 1
ATOM 981 C C . ASN A 1 114 ? 0.915 6.535 -1.707 1.00 86.38 114 ASN A C 1
ATOM 983 O O . ASN A 1 114 ? 0.436 5.719 -2.494 1.00 86.38 114 ASN A O 1
ATOM 987 N N . TYR A 1 115 ? 2.235 6.646 -1.543 1.00 85.44 115 TYR A N 1
ATOM 988 C CA . TYR A 1 115 ? 3.192 5.914 -2.373 1.00 85.44 115 TYR A CA 1
ATOM 989 C C . TYR A 1 115 ? 3.253 4.445 -1.967 1.00 85.44 115 TYR A C 1
ATOM 991 O O . TYR A 1 115 ? 3.259 3.562 -2.829 1.00 85.44 115 TYR A O 1
ATOM 999 N N . LEU A 1 116 ? 3.217 4.177 -0.661 1.00 90.81 116 LEU A N 1
ATOM 1000 C CA . LEU A 1 116 ? 3.123 2.825 -0.117 1.00 90.81 116 LEU A CA 1
ATOM 1001 C C . LEU A 1 116 ? 1.786 2.184 -0.490 1.00 90.81 116 LEU A C 1
ATOM 1003 O O . LEU A 1 116 ? 1.763 1.065 -1.002 1.00 90.81 116 LEU A O 1
ATOM 1007 N N . PHE A 1 117 ? 0.692 2.930 -0.317 1.00 89.50 117 PHE A N 1
ATOM 1008 C CA . PHE A 1 117 ? -0.653 2.518 -0.703 1.00 89.50 117 PHE A CA 1
ATOM 1009 C C . PHE A 1 117 ? -0.694 2.132 -2.183 1.00 89.50 117 PHE A C 1
ATOM 1011 O O . PHE A 1 117 ? -1.089 1.019 -2.517 1.00 89.50 117 PHE A O 1
ATOM 1018 N N . THR A 1 118 ? -0.213 3.015 -3.067 1.00 87.25 118 THR A N 1
ATOM 1019 C CA . THR A 1 118 ? -0.164 2.772 -4.516 1.00 87.25 118 THR A CA 1
ATOM 1020 C C . THR A 1 118 ? 0.661 1.533 -4.836 1.00 87.25 118 THR A C 1
ATOM 1022 O O . THR A 1 118 ? 0.240 0.702 -5.631 1.00 87.25 118 THR A O 1
ATOM 1025 N N . THR A 1 119 ? 1.832 1.383 -4.220 1.00 90.12 119 THR A N 1
ATOM 1026 C CA . THR A 1 119 ? 2.739 0.267 -4.515 1.00 90.12 119 THR A CA 1
ATOM 1027 C C . THR A 1 119 ? 2.106 -1.079 -4.154 1.00 90.12 119 THR A C 1
ATOM 1029 O O . THR A 1 119 ? 2.132 -2.009 -4.964 1.00 90.12 119 THR A O 1
ATOM 1032 N N . ILE A 1 120 ? 1.497 -1.181 -2.968 1.00 94.25 120 ILE A N 1
ATOM 1033 C CA . ILE A 1 120 ? 0.848 -2.415 -2.509 1.00 94.25 120 ILE A CA 1
ATOM 1034 C C . ILE A 1 120 ? -0.437 -2.690 -3.291 1.00 94.25 120 ILE A C 1
ATOM 1036 O O . ILE A 1 120 ? -0.624 -3.811 -3.762 1.00 94.25 120 ILE A O 1
ATOM 1040 N N . GLU A 1 121 ? -1.304 -1.689 -3.466 1.00 91.81 121 GLU A N 1
ATOM 1041 C CA . GLU A 1 121 ? -2.548 -1.835 -4.232 1.00 91.81 121 GLU A CA 1
ATOM 1042 C C . GLU A 1 121 ? -2.254 -2.302 -5.655 1.00 91.81 121 GLU A C 1
ATOM 1044 O O . GLU A 1 121 ? -2.823 -3.297 -6.103 1.00 91.81 121 GLU A O 1
ATOM 1049 N N . ARG A 1 122 ? -1.306 -1.661 -6.351 1.00 89.62 122 ARG A N 1
ATOM 1050 C CA . ARG A 1 122 ? -1.005 -2.011 -7.743 1.00 89.62 122 ARG A CA 1
ATOM 1051 C C . ARG A 1 122 ? -0.453 -3.415 -7.852 1.00 89.62 122 ARG A C 1
ATOM 1053 O O . ARG A 1 122 ? -0.796 -4.125 -8.798 1.00 89.62 122 ARG A O 1
ATOM 1060 N N . MET A 1 123 ? 0.357 -3.845 -6.889 1.00 92.94 123 MET A N 1
ATOM 1061 C CA . MET A 1 123 ? 0.847 -5.217 -6.855 1.00 92.94 123 MET A CA 1
ATOM 1062 C C . MET A 1 123 ? -0.289 -6.221 -6.637 1.00 92.94 123 MET A C 1
ATOM 1064 O O . MET A 1 123 ? -0.407 -7.188 -7.390 1.00 92.94 123 MET 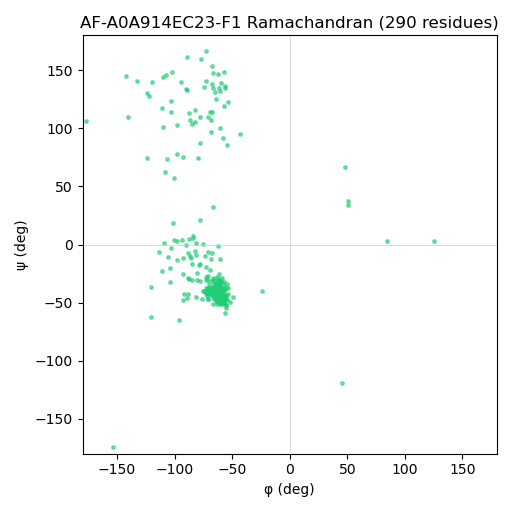A O 1
ATOM 1068 N N . TYR A 1 124 ? -1.166 -5.958 -5.665 1.00 93.88 124 TYR A N 1
ATOM 1069 C CA . TYR A 1 124 ? -2.353 -6.773 -5.411 1.00 93.88 124 TYR A CA 1
ATOM 1070 C C . TYR A 1 124 ? -3.222 -6.896 -6.668 1.00 93.88 124 TYR A C 1
ATOM 1072 O O . TYR A 1 124 ? -3.518 -8.000 -7.124 1.00 93.88 124 TYR A O 1
ATOM 1080 N N . THR A 1 125 ? -3.558 -5.766 -7.288 1.00 89.88 125 THR A N 1
ATOM 1081 C CA . THR A 1 125 ? -4.404 -5.713 -8.483 1.00 89.88 125 THR A CA 1
ATOM 1082 C C . THR A 1 125 ? -3.749 -6.408 -9.674 1.00 89.88 125 THR A C 1
ATOM 1084 O O . THR A 1 125 ? -4.434 -7.058 -10.461 1.00 89.88 125 THR A O 1
ATOM 1087 N N . SER A 1 126 ? -2.419 -6.353 -9.789 1.00 90.25 126 SER A N 1
ATOM 1088 C CA . SER A 1 126 ? -1.687 -7.067 -10.843 1.00 90.25 126 SER A CA 1
ATOM 1089 C C . SER A 1 126 ? -1.849 -8.577 -10.712 1.00 90.25 126 SER A C 1
ATOM 1091 O O . SER A 1 126 ? -2.105 -9.256 -11.707 1.00 90.25 126 SER A O 1
ATOM 1093 N N . ILE A 1 127 ? -1.735 -9.101 -9.489 1.00 92.38 127 ILE A N 1
ATOM 1094 C CA . ILE A 1 127 ? -1.923 -10.526 -9.188 1.00 92.38 127 ILE A CA 1
ATOM 1095 C C . ILE A 1 127 ? -3.368 -10.940 -9.479 1.00 92.38 127 ILE A C 1
ATOM 1097 O O . ILE A 1 127 ? -3.593 -11.899 -10.217 1.00 92.38 127 ILE A O 1
ATOM 1101 N N . GLU A 1 128 ? -4.344 -10.167 -9.000 1.00 89.25 128 GLU A N 1
ATOM 1102 C CA . GLU A 1 128 ? -5.772 -10.441 -9.218 1.00 89.25 128 GLU A CA 1
ATOM 1103 C C . GLU A 1 128 ? -6.177 -10.434 -10.697 1.00 89.25 128 GLU A C 1
ATOM 1105 O O . GLU A 1 128 ? -7.108 -11.135 -11.107 1.00 89.25 128 GLU A O 1
ATOM 1110 N N . CYS A 1 129 ? -5.486 -9.647 -11.521 1.00 86.50 129 CYS A N 1
ATOM 1111 C CA . CYS A 1 129 ? -5.747 -9.592 -12.951 1.00 86.50 129 CYS A CA 1
ATOM 1112 C C . CYS A 1 129 ? -4.918 -10.616 -13.762 1.00 86.50 129 CYS A C 1
ATOM 1114 O O . CYS A 1 129 ? -5.119 -10.721 -14.970 1.00 86.50 129 CYS A O 1
ATOM 1116 N N . GLY A 1 130 ? -4.066 -11.431 -13.124 1.00 87.44 130 GLY A N 1
ATOM 1117 C CA . GLY A 1 130 ? -3.436 -12.608 -13.743 1.00 87.44 130 GLY A CA 1
ATOM 1118 C C . GLY A 1 130 ? -1.908 -12.668 -13.682 1.00 87.44 130 GLY A C 1
ATOM 1119 O O . GLY A 1 130 ? -1.324 -13.610 -14.230 1.00 87.44 130 GLY A O 1
ATOM 1120 N N . SER A 1 131 ? -1.255 -11.705 -13.025 1.00 90.81 131 SER A N 1
ATOM 1121 C CA . SER A 1 131 ? 0.184 -11.766 -12.753 1.00 90.81 131 SER A CA 1
ATOM 1122 C C . SER A 1 131 ? 0.516 -12.976 -11.875 1.00 90.81 131 SER A C 1
ATOM 1124 O O . SER A 1 131 ? -0.181 -13.275 -10.906 1.00 90.81 131 SER A O 1
ATOM 1126 N N . ASN A 1 132 ? 1.561 -13.715 -12.236 1.00 91.50 132 ASN A N 1
ATOM 1127 C CA . ASN A 1 132 ? 1.939 -14.972 -11.590 1.00 91.50 132 ASN A CA 1
ATOM 1128 C C . ASN A 1 132 ? 3.447 -15.240 -11.740 1.00 91.50 132 ASN A C 1
ATOM 1130 O O . ASN A 1 132 ? 4.182 -14.400 -12.248 1.00 91.50 132 ASN A O 1
ATOM 1134 N N . GLU A 1 133 ? 3.926 -16.408 -11.304 1.00 87.94 133 GLU A N 1
ATOM 1135 C CA . GLU A 1 133 ? 5.357 -16.748 -11.361 1.00 87.94 133 GLU A CA 1
ATOM 1136 C C . GLU A 1 133 ? 5.940 -16.749 -12.783 1.00 87.94 133 GLU A C 1
ATOM 1138 O O . GLU A 1 133 ? 7.106 -16.401 -12.965 1.00 87.94 133 GLU A O 1
ATOM 1143 N N . LYS A 1 134 ? 5.141 -17.125 -13.792 1.00 86.50 134 LYS A N 1
ATOM 1144 C CA . LYS A 1 134 ? 5.549 -17.115 -15.206 1.00 86.50 134 LYS A CA 1
ATOM 1145 C C . LYS A 1 134 ? 5.421 -15.715 -15.804 1.00 86.50 134 LYS A C 1
ATOM 1147 O O . LYS A 1 134 ? 6.330 -15.244 -16.478 1.00 86.50 134 LYS A O 1
ATOM 1152 N N . ASN A 1 135 ? 4.301 -15.059 -15.515 1.00 86.06 135 ASN A N 1
ATOM 1153 C CA . ASN A 1 135 ? 3.937 -13.741 -16.025 1.00 86.06 135 ASN A CA 1
ATOM 1154 C C . ASN A 1 135 ? 4.087 -12.711 -14.902 1.00 86.06 135 ASN A C 1
ATOM 1156 O O . ASN A 1 135 ? 3.096 -12.287 -14.305 1.00 86.06 135 ASN A O 1
ATOM 1160 N N . ASN A 1 136 ? 5.334 -12.379 -14.571 1.00 89.19 136 ASN A N 1
ATOM 1161 C CA . ASN A 1 136 ? 5.684 -11.528 -13.437 1.00 89.19 136 ASN A CA 1
ATOM 1162 C C . ASN A 1 136 ? 5.487 -10.047 -13.781 1.00 89.19 136 ASN A C 1
ATOM 1164 O O . ASN A 1 136 ? 6.430 -9.315 -14.077 1.00 89.19 136 ASN A O 1
ATOM 1168 N N . TYR A 1 137 ? 4.229 -9.631 -13.817 1.00 89.31 137 TYR A N 1
ATOM 1169 C CA . TYR A 1 137 ? 3.818 -8.322 -14.298 1.00 89.31 137 TYR A CA 1
ATOM 1170 C C . TYR A 1 137 ? 3.378 -7.408 -13.160 1.00 89.31 137 TYR A C 1
ATOM 1172 O O . TYR A 1 137 ? 2.738 -7.855 -12.204 1.00 89.31 137 TYR A O 1
ATOM 1180 N N . MET A 1 138 ? 3.661 -6.115 -13.307 1.00 89.00 138 MET A N 1
ATOM 1181 C CA . MET A 1 138 ? 3.102 -5.054 -12.476 1.00 89.00 138 MET A CA 1
ATOM 1182 C C . MET A 1 138 ? 2.363 -4.048 -13.350 1.00 89.00 138 MET A C 1
ATOM 1184 O O . MET A 1 138 ? 2.920 -3.502 -14.298 1.00 89.00 138 MET A O 1
ATOM 1188 N N . LEU A 1 139 ? 1.118 -3.765 -13.007 1.00 87.19 139 LEU A N 1
ATOM 1189 C CA . LEU A 1 139 ? 0.322 -2.720 -13.622 1.00 87.19 139 LEU A CA 1
ATOM 1190 C C . LEU A 1 139 ? 0.937 -1.340 -13.357 1.00 87.19 139 LEU A C 1
ATOM 1192 O O . LEU A 1 139 ? 1.128 -0.939 -12.207 1.00 87.19 139 LEU A O 1
ATOM 1196 N N . THR A 1 140 ? 1.196 -0.589 -14.426 1.00 82.81 140 THR A N 1
ATOM 1197 C CA . THR A 1 140 ? 1.766 0.763 -14.356 1.00 82.81 140 THR A CA 1
ATOM 1198 C C . THR A 1 140 ? 0.657 1.805 -14.417 1.00 82.81 140 THR A C 1
ATOM 1200 O O . THR A 1 140 ? 0.347 2.407 -13.395 1.00 82.81 140 THR A O 1
ATOM 1203 N N . TYR A 1 141 ? -0.054 1.899 -15.538 1.00 81.69 141 TYR A N 1
ATOM 1204 C CA . TYR A 1 141 ? -1.209 2.777 -15.754 1.00 81.69 141 TYR A CA 1
ATOM 1205 C C . TYR A 1 141 ? -2.265 2.063 -16.606 1.00 81.69 141 TYR A C 1
ATOM 1207 O O . TYR A 1 141 ? -1.926 1.262 -17.471 1.00 81.69 141 TYR A O 1
ATOM 1215 N N . ASP A 1 142 ? -3.546 2.316 -16.330 1.00 81.81 142 ASP A N 1
ATOM 1216 C CA . ASP A 1 142 ? -4.695 1.665 -16.977 1.00 81.81 142 ASP A CA 1
ATOM 1217 C C . ASP A 1 142 ? -4.520 0.135 -17.100 1.00 81.81 142 ASP A C 1
ATOM 1219 O O . ASP A 1 142 ? -4.380 -0.549 -16.082 1.00 81.81 142 ASP A O 1
ATOM 1223 N N . ASN A 1 143 ? -4.510 -0.404 -18.326 1.00 84.38 143 ASN A N 1
ATOM 1224 C CA . ASN A 1 143 ? -4.266 -1.814 -18.643 1.00 84.38 143 ASN A CA 1
ATOM 1225 C C . ASN A 1 143 ? -2.838 -2.091 -19.158 1.00 84.38 143 ASN A C 1
ATOM 1227 O O . ASN A 1 143 ? -2.589 -3.126 -19.781 1.00 84.38 143 ASN A O 1
ATOM 1231 N N . VAL A 1 144 ? -1.900 -1.174 -18.918 1.00 85.25 144 VAL A N 1
ATOM 1232 C CA . VAL A 1 144 ? -0.489 -1.328 -19.274 1.00 85.25 144 VAL A CA 1
ATOM 1233 C C . VAL A 1 144 ? 0.274 -1.979 -18.123 1.00 85.25 144 VAL A C 1
ATOM 1235 O O . VAL A 1 144 ? 0.132 -1.596 -16.959 1.00 85.25 144 VAL A O 1
ATOM 1238 N N . VAL A 1 145 ? 1.095 -2.976 -18.453 1.00 87.06 145 VAL A N 1
ATOM 1239 C CA . VAL A 1 145 ? 1.911 -3.718 -17.487 1.00 87.06 145 VAL A CA 1
ATOM 1240 C C . VAL A 1 145 ? 3.399 -3.595 -17.793 1.00 87.06 145 VAL A C 1
ATOM 1242 O O . VAL A 1 145 ? 3.820 -3.658 -18.946 1.00 87.06 145 VAL A O 1
ATOM 1245 N N . ALA A 1 146 ? 4.210 -3.456 -16.751 1.00 85.12 146 ALA A N 1
ATOM 1246 C CA . ALA A 1 146 ? 5.649 -3.658 -16.800 1.00 85.12 146 ALA A CA 1
ATOM 1247 C C . ALA A 1 146 ? 5.971 -5.128 -16.516 1.00 85.12 146 ALA A C 1
ATOM 1249 O O . ALA A 1 146 ? 5.479 -5.690 -15.536 1.00 85.12 146 ALA A O 1
ATOM 1250 N N . ASP A 1 147 ? 6.832 -5.727 -17.337 1.00 86.31 147 ASP A N 1
ATOM 1251 C CA . ASP A 1 147 ? 7.405 -7.038 -17.046 1.00 86.31 147 ASP A CA 1
ATOM 1252 C C . ASP A 1 147 ? 8.601 -6.901 -16.099 1.00 86.31 147 ASP A C 1
ATOM 1254 O O . ASP A 1 147 ? 9.614 -6.277 -16.423 1.00 86.31 147 ASP A O 1
ATOM 1258 N N . LEU A 1 148 ? 8.459 -7.474 -14.904 1.00 85.25 148 LEU A N 1
ATOM 1259 C CA . LEU A 1 148 ? 9.473 -7.450 -13.854 1.00 85.25 148 LEU A CA 1
ATOM 1260 C C . LEU A 1 148 ? 10.597 -8.462 -14.103 1.00 85.25 148 LEU A C 1
ATOM 1262 O O . LEU A 1 148 ? 11.658 -8.339 -13.496 1.00 85.25 148 LEU A O 1
ATOM 1266 N N . ASN A 1 149 ? 10.394 -9.443 -14.988 1.00 81.44 149 ASN A N 1
ATOM 1267 C CA . ASN A 1 149 ? 11.441 -10.363 -15.432 1.00 81.44 149 ASN A CA 1
ATOM 1268 C C . ASN A 1 149 ? 12.269 -9.782 -16.589 1.00 81.44 149 ASN A C 1
ATOM 1270 O O . ASN A 1 149 ? 13.362 -10.283 -16.874 1.00 81.44 149 ASN A O 1
ATOM 1274 N N . HIS A 1 150 ? 11.768 -8.744 -17.266 1.00 73.38 150 HIS A N 1
ATOM 1275 C CA . HIS A 1 150 ? 12.447 -8.154 -18.410 1.00 73.38 150 HIS A CA 1
ATOM 1276 C C . HIS A 1 150 ? 13.693 -7.383 -17.957 1.00 73.38 150 HIS A C 1
ATOM 1278 O O . HIS A 1 150 ? 13.614 -6.320 -17.329 1.00 73.38 150 HIS A O 1
ATOM 1284 N N . LYS A 1 151 ? 14.864 -7.939 -18.289 1.00 64.88 151 LYS A N 1
ATOM 1285 C CA . LYS A 1 151 ? 16.183 -7.397 -17.916 1.00 64.88 151 LYS A CA 1
ATOM 1286 C C . LYS A 1 151 ? 16.563 -6.144 -18.696 1.00 64.88 151 LYS A C 1
ATOM 1288 O O . LYS A 1 151 ? 17.431 -5.385 -18.271 1.00 64.88 151 LYS A O 1
ATOM 1293 N N . GLU A 1 152 ? 15.917 -5.913 -19.832 1.00 58.44 152 GLU A N 1
ATOM 1294 C CA . GLU A 1 152 ? 16.058 -4.668 -20.576 1.00 58.44 152 GLU A CA 1
ATOM 1295 C C . GLU A 1 152 ? 14.931 -3.715 -20.170 1.00 58.44 152 GLU A C 1
ATOM 1297 O O . GLU A 1 152 ? 13.795 -4.117 -19.911 1.00 58.44 152 GLU A O 1
ATOM 1302 N N . SER A 1 153 ? 15.230 -2.431 -20.023 1.00 52.34 153 SER A N 1
ATOM 1303 C CA . SER A 1 153 ? 14.178 -1.474 -19.709 1.00 52.34 153 SER A CA 1
ATOM 1304 C C . SER A 1 153 ? 13.339 -1.219 -20.961 1.00 52.34 153 SER A C 1
ATOM 1306 O O . SER A 1 153 ? 13.946 -0.905 -21.982 1.00 52.34 153 SER A O 1
ATOM 1308 N N . PRO A 1 154 ? 11.995 -1.192 -20.891 1.00 47.09 154 PRO A N 1
ATOM 1309 C CA . PRO A 1 154 ? 11.161 -0.554 -21.914 1.00 47.09 154 PRO A CA 1
ATOM 1310 C C . PRO A 1 154 ? 11.342 0.981 -21.946 1.00 47.09 154 PRO A C 1
ATOM 1312 O O . PRO A 1 154 ? 10.418 1.749 -22.170 1.00 47.09 154 PRO A O 1
ATOM 1315 N N . ASN A 1 155 ? 12.539 1.480 -21.640 1.00 45.53 155 ASN A N 1
ATOM 1316 C CA . ASN A 1 155 ? 12.890 2.889 -21.717 1.00 45.53 155 ASN A CA 1
ATOM 1317 C C . ASN A 1 155 ? 13.840 3.078 -22.896 1.00 45.53 155 ASN A C 1
ATOM 1319 O O . ASN A 1 155 ? 14.977 3.499 -22.720 1.00 45.53 155 ASN A O 1
ATOM 1323 N N . SER A 1 156 ? 13.376 2.791 -24.105 1.00 39.91 156 SER A N 1
ATOM 1324 C CA . SER A 1 156 ? 13.897 3.479 -25.279 1.00 39.91 156 SER A CA 1
ATOM 1325 C C . SER A 1 156 ? 12.997 4.689 -25.527 1.00 39.91 156 SER A C 1
ATOM 1327 O O . SER A 1 156 ? 12.170 4.756 -26.436 1.00 39.91 156 SER A O 1
ATOM 1329 N N . ILE A 1 157 ? 13.176 5.726 -24.699 1.00 42.62 157 ILE A N 1
ATOM 1330 C CA . ILE A 1 157 ? 13.121 7.051 -25.311 1.00 42.62 157 ILE A CA 1
ATOM 1331 C C . ILE A 1 157 ? 14.196 6.991 -26.391 1.00 42.62 157 ILE A C 1
ATOM 1333 O O . ILE A 1 157 ? 15.342 6.667 -26.097 1.00 42.62 157 ILE A O 1
ATOM 1337 N N . ASN A 1 158 ? 13.781 7.180 -27.640 1.00 37.25 158 ASN A N 1
ATOM 1338 C CA . ASN A 1 158 ? 14.663 7.370 -28.780 1.00 37.25 158 ASN A CA 1
ATOM 1339 C C . ASN A 1 158 ? 15.624 8.521 -28.485 1.00 37.25 158 ASN A C 1
ATOM 1341 O O . ASN A 1 158 ? 15.341 9.662 -28.827 1.00 37.25 158 ASN A O 1
ATOM 1345 N N . THR A 1 159 ? 16.721 8.185 -27.825 1.00 39.12 159 THR A N 1
ATOM 1346 C CA . THR A 1 159 ? 18.014 8.841 -27.801 1.00 39.12 159 THR A CA 1
ATOM 1347 C C . THR A 1 159 ? 18.893 7.952 -26.927 1.00 39.12 159 THR A C 1
ATOM 1349 O O . THR A 1 159 ? 18.742 7.887 -25.710 1.00 39.12 159 THR A O 1
ATOM 1352 N N . TYR A 1 160 ? 19.813 7.228 -27.560 1.00 44.00 160 TYR A N 1
ATOM 1353 C CA . TYR A 1 160 ? 20.993 6.704 -26.885 1.00 44.00 160 TYR A CA 1
ATOM 1354 C C . TYR A 1 160 ? 21.740 7.902 -26.288 1.00 44.00 160 TYR A C 1
ATOM 1356 O O . TYR A 1 160 ? 22.515 8.560 -26.979 1.00 44.00 160 TYR A O 1
ATOM 1364 N N . VAL A 1 161 ? 21.451 8.247 -25.037 1.00 51.38 161 VAL A N 1
ATOM 1365 C CA . VAL A 1 161 ? 22.246 9.209 -24.280 1.00 51.38 161 VAL A CA 1
ATOM 1366 C C . VAL A 1 161 ? 22.938 8.407 -23.183 1.00 51.38 161 VAL A C 1
ATOM 1368 O O . VAL A 1 161 ? 22.276 7.855 -22.306 1.00 51.38 161 VAL A O 1
ATOM 1371 N N . GLU A 1 162 ? 24.269 8.388 -23.230 1.00 52.69 162 GLU A N 1
ATOM 1372 C CA . GLU A 1 162 ? 25.223 7.982 -22.176 1.00 52.69 162 GLU A CA 1
ATOM 1373 C C . GLU A 1 162 ? 24.710 8.068 -20.708 1.00 52.69 162 GLU A C 1
ATOM 1375 O O . GLU A 1 162 ? 24.985 7.160 -19.923 1.00 52.69 162 GLU A O 1
ATOM 1380 N N . PRO A 1 163 ? 23.942 9.100 -20.292 1.00 58.47 163 PRO A N 1
ATOM 1381 C CA . PRO A 1 163 ? 23.291 9.180 -18.984 1.00 58.47 163 PRO A CA 1
ATOM 1382 C C . PRO A 1 163 ? 22.391 8.001 -18.580 1.00 58.47 163 PRO A C 1
ATOM 1384 O O . PRO A 1 163 ? 22.398 7.632 -17.405 1.00 58.47 163 PRO A O 1
ATOM 1387 N N . PHE A 1 164 ? 21.622 7.384 -19.489 1.00 63.47 164 PHE A N 1
ATOM 1388 C CA . PHE A 1 164 ? 20.688 6.312 -19.103 1.00 63.47 164 PHE A CA 1
ATOM 1389 C C . PHE A 1 164 ? 21.407 5.018 -18.709 1.00 63.47 164 PHE A C 1
ATOM 1391 O O . PHE A 1 164 ? 21.038 4.386 -17.715 1.00 63.47 164 PHE A O 1
ATOM 1398 N N . ASP A 1 165 ? 22.485 4.669 -19.413 1.00 68.75 165 ASP A N 1
ATOM 1399 C CA . ASP A 1 165 ? 23.290 3.483 -19.103 1.00 68.75 165 ASP A CA 1
ATOM 1400 C C . ASP A 1 165 ? 23.859 3.527 -17.677 1.00 68.75 165 ASP A C 1
ATOM 1402 O O . ASP A 1 165 ? 23.988 2.487 -17.029 1.00 68.75 165 ASP A O 1
ATOM 1406 N N . ARG A 1 166 ? 24.092 4.728 -17.129 1.00 72.44 166 ARG A N 1
ATOM 1407 C CA . ARG A 1 166 ? 24.589 4.921 -15.756 1.00 72.44 166 ARG A CA 1
ATOM 1408 C C . ARG A 1 166 ? 23.563 4.584 -14.676 1.00 72.44 166 ARG A C 1
ATOM 1410 O O . ARG A 1 166 ? 23.952 4.214 -13.573 1.00 72.44 166 ARG A O 1
ATOM 1417 N N . THR A 1 167 ? 22.266 4.690 -14.970 1.00 76.19 167 THR A N 1
ATOM 1418 C CA . THR A 1 167 ? 21.190 4.368 -14.006 1.00 76.19 167 THR A CA 1
ATOM 1419 C C . THR A 1 167 ? 20.487 3.053 -14.304 1.00 76.19 167 THR A C 1
ATOM 1421 O O . THR A 1 167 ? 19.759 2.541 -13.454 1.00 76.19 167 THR A O 1
ATOM 1424 N N . LYS A 1 168 ? 20.730 2.456 -15.474 1.00 79.25 168 LYS A N 1
ATOM 1425 C CA . LYS A 1 168 ? 20.176 1.158 -15.869 1.00 79.25 168 LYS A CA 1
ATOM 1426 C C . LYS A 1 168 ? 20.353 0.066 -14.796 1.00 79.25 168 LYS A C 1
ATOM 1428 O O . LYS A 1 168 ? 19.354 -0.593 -14.505 1.00 79.25 168 LYS A O 1
ATOM 1433 N N . PRO A 1 169 ? 21.525 -0.113 -14.146 1.00 85.25 169 PRO A N 1
ATOM 1434 C CA . PRO A 1 169 ? 21.674 -1.112 -13.083 1.00 85.25 169 PRO A CA 1
ATOM 1435 C C . PRO A 1 169 ? 20.754 -0.862 -11.882 1.00 85.25 169 PRO A C 1
ATOM 1437 O O . PRO A 1 169 ? 20.226 -1.808 -11.304 1.00 85.25 169 PRO A O 1
ATOM 1440 N N . LEU A 1 170 ? 20.510 0.407 -11.543 1.00 85.75 170 LEU A N 1
ATOM 1441 C CA . LEU A 1 170 ? 19.630 0.797 -10.441 1.00 85.75 170 LEU A CA 1
ATOM 1442 C C . LEU A 1 170 ? 18.167 0.464 -10.757 1.00 85.75 170 LEU A C 1
ATOM 1444 O O . LEU A 1 170 ? 17.458 -0.088 -9.922 1.00 85.75 170 LEU A O 1
ATOM 1448 N N . TRP A 1 171 ? 17.721 0.731 -11.988 1.00 82.00 171 TRP A N 1
ATOM 1449 C CA . TRP A 1 171 ? 16.375 0.363 -12.435 1.00 82.00 171 TRP A CA 1
ATOM 1450 C C . TRP A 1 171 ? 16.163 -1.156 -12.501 1.00 82.00 171 TRP A C 1
ATOM 1452 O O . TRP A 1 171 ? 15.052 -1.620 -12.240 1.00 82.00 171 TRP A O 1
ATOM 1462 N N . ILE A 1 172 ? 17.202 -1.928 -12.841 1.00 85.00 172 ILE A N 1
ATOM 1463 C CA . ILE A 1 172 ? 17.165 -3.398 -12.800 1.00 85.00 172 ILE A CA 1
ATOM 1464 C C . ILE A 1 172 ? 17.040 -3.877 -11.348 1.00 85.00 172 ILE A C 1
ATOM 1466 O O . ILE A 1 172 ? 16.107 -4.621 -11.053 1.00 85.00 172 ILE A O 1
ATOM 1470 N N . SER A 1 173 ? 17.901 -3.387 -10.446 1.00 89.19 173 SER A N 1
ATOM 1471 C CA . SER A 1 173 ? 17.844 -3.683 -9.003 1.00 89.19 173 SER A CA 1
ATOM 1472 C C . SER A 1 173 ? 16.455 -3.410 -8.426 1.00 89.19 173 SER A C 1
ATOM 1474 O O . SER A 1 173 ? 15.845 -4.296 -7.828 1.00 89.19 173 SER A O 1
ATOM 1476 N N . TYR A 1 174 ? 15.900 -2.232 -8.716 1.00 88.50 174 TYR A N 1
ATOM 1477 C CA . TYR A 1 174 ? 14.567 -1.841 -8.271 1.00 88.50 174 TYR A CA 1
ATOM 1478 C C . TYR A 1 174 ? 13.487 -2.851 -8.687 1.00 88.50 174 TYR A C 1
ATOM 1480 O O . TYR A 1 174 ? 12.654 -3.245 -7.872 1.00 88.50 174 TYR A O 1
ATOM 1488 N N . ARG A 1 175 ? 13.501 -3.328 -9.941 1.00 86.19 175 ARG A N 1
ATOM 1489 C CA . ARG A 1 175 ? 12.528 -4.329 -10.424 1.00 86.19 175 ARG A CA 1
ATOM 1490 C C . ARG A 1 175 ? 12.726 -5.694 -9.778 1.00 86.19 175 ARG A C 1
ATOM 1492 O O . ARG A 1 175 ? 11.744 -6.344 -9.416 1.00 86.19 175 ARG A O 1
ATOM 1499 N N . GLU A 1 176 ? 13.974 -6.129 -9.633 1.00 90.12 176 GLU A N 1
ATOM 1500 C CA . GLU A 1 176 ? 14.305 -7.395 -8.978 1.00 90.12 176 GLU A CA 1
ATOM 1501 C C . GLU A 1 176 ? 13.836 -7.394 -7.521 1.00 90.12 176 GLU A C 1
ATOM 1503 O O . GLU A 1 176 ? 13.199 -8.352 -7.073 1.00 90.12 176 GLU A O 1
ATOM 1508 N N . ASN A 1 177 ? 14.065 -6.292 -6.806 1.00 93.38 177 ASN A N 1
ATOM 1509 C CA . ASN A 1 177 ? 13.586 -6.112 -5.444 1.00 93.38 177 ASN A CA 1
ATOM 1510 C C . ASN A 1 177 ? 12.061 -6.042 -5.395 1.00 93.38 177 ASN A C 1
ATOM 1512 O O . ASN A 1 177 ? 11.461 -6.680 -4.535 1.00 93.38 177 ASN A O 1
ATOM 1516 N N . LEU A 1 178 ? 11.406 -5.353 -6.330 1.00 92.19 178 LEU A N 1
ATOM 1517 C CA . LEU A 1 178 ? 9.944 -5.268 -6.376 1.00 92.19 178 LEU A CA 1
ATOM 1518 C C . LEU A 1 178 ? 9.309 -6.656 -6.576 1.00 92.19 178 LEU A C 1
ATOM 1520 O O . LEU A 1 178 ? 8.344 -7.020 -5.900 1.00 92.19 178 LEU A O 1
ATOM 1524 N N . SER A 1 179 ? 9.918 -7.482 -7.428 1.00 93.25 179 SER A N 1
ATOM 1525 C CA . SER A 1 179 ? 9.561 -8.892 -7.603 1.00 93.25 179 SER A CA 1
ATOM 1526 C C . SER A 1 179 ? 9.790 -9.718 -6.324 1.00 93.25 179 SER A C 1
ATOM 1528 O O . SER A 1 179 ? 8.916 -10.464 -5.875 1.00 93.25 179 SER A O 1
ATOM 1530 N N . LYS A 1 180 ? 10.970 -9.580 -5.708 1.00 95.12 180 LYS A N 1
ATOM 1531 C CA . LYS A 1 180 ? 11.415 -10.382 -4.558 1.00 95.12 180 LYS A CA 1
ATOM 1532 C C . LYS A 1 180 ? 10.701 -10.034 -3.251 1.00 95.12 180 LYS A C 1
ATOM 1534 O O . LYS A 1 180 ? 10.382 -10.942 -2.488 1.00 95.12 180 LYS A O 1
ATOM 1539 N N . LEU A 1 181 ? 10.512 -8.748 -2.974 1.00 96.56 181 LEU A N 1
ATOM 1540 C CA . LEU A 1 181 ? 10.024 -8.230 -1.694 1.00 96.56 181 LEU A CA 1
ATOM 1541 C C . LEU A 1 181 ? 8.505 -8.055 -1.670 1.00 96.56 181 LEU A C 1
ATOM 1543 O O . LEU A 1 181 ? 7.920 -8.128 -0.593 1.00 96.56 181 LEU A O 1
ATOM 1547 N N . LEU A 1 182 ? 7.865 -7.866 -2.830 1.00 95.19 182 LEU A N 1
ATOM 1548 C CA . LEU A 1 182 ? 6.418 -7.656 -2.911 1.00 95.19 182 LEU A CA 1
ATOM 1549 C C . LEU A 1 182 ? 5.703 -8.708 -3.748 1.00 95.19 182 LEU A C 1
ATOM 1551 O O . LEU A 1 182 ? 4.893 -9.447 -3.195 1.00 95.19 182 LEU A O 1
ATOM 1555 N N . HIS A 1 183 ? 6.003 -8.817 -5.046 1.00 95.19 183 HIS A N 1
ATOM 1556 C CA . HIS A 1 183 ? 5.221 -9.670 -5.954 1.00 95.19 183 HIS A CA 1
ATOM 1557 C C . HIS A 1 183 ? 5.154 -11.127 -5.488 1.00 95.19 183 HIS A C 1
ATOM 1559 O O . HIS A 1 183 ? 4.069 -11.636 -5.202 1.00 95.19 183 HIS A O 1
ATOM 1565 N N . LYS A 1 184 ? 6.309 -11.789 -5.342 1.00 95.00 184 LYS A N 1
ATOM 1566 C CA . LYS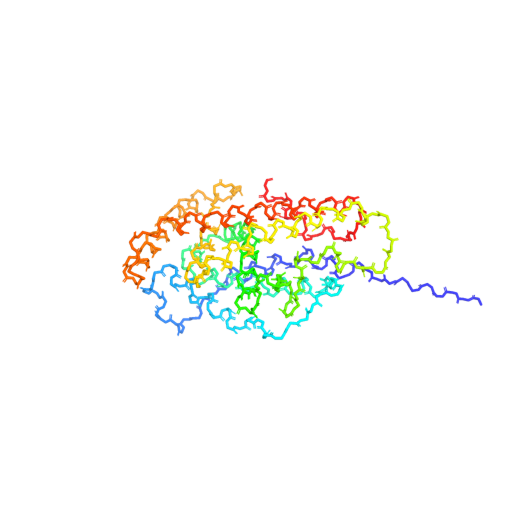 A 1 184 ? 6.359 -13.205 -4.953 1.00 95.00 184 LYS A CA 1
ATOM 1567 C C . LYS A 1 184 ? 5.779 -13.435 -3.552 1.00 95.00 184 LYS A C 1
ATOM 1569 O O . LYS A 1 184 ? 4.974 -14.357 -3.398 1.00 95.00 184 LYS A O 1
ATOM 1574 N N . PRO A 1 185 ? 6.118 -12.630 -2.523 1.00 96.31 185 PRO A N 1
ATOM 1575 C CA . PRO A 1 185 ? 5.481 -12.753 -1.216 1.00 96.31 185 PRO A CA 1
ATOM 1576 C C . PRO A 1 185 ? 3.957 -12.583 -1.253 1.00 96.31 185 PRO A C 1
ATOM 1578 O O . PRO A 1 185 ? 3.260 -13.397 -0.648 1.00 96.31 185 PRO A O 1
ATOM 1581 N N . MET A 1 186 ? 3.423 -11.600 -1.987 1.00 96.56 186 MET A N 1
ATOM 1582 C CA . MET A 1 186 ? 1.974 -11.385 -2.111 1.00 96.56 186 MET A CA 1
ATOM 1583 C C . MET A 1 186 ? 1.284 -12.532 -2.853 1.00 96.56 186 MET A C 1
ATOM 1585 O O . MET A 1 186 ? 0.233 -12.996 -2.406 1.00 96.56 186 MET A O 1
ATOM 1589 N N . LEU A 1 187 ? 1.897 -13.045 -3.924 1.00 95.31 187 LEU A N 1
ATOM 1590 C CA . LEU A 1 187 ? 1.389 -14.190 -4.683 1.00 95.31 187 LEU A CA 1
ATOM 1591 C C . LEU A 1 187 ? 1.296 -15.450 -3.809 1.00 95.31 187 LEU A C 1
ATOM 1593 O O . LEU A 1 187 ? 0.290 -16.159 -3.836 1.00 95.31 187 LEU A O 1
ATOM 1597 N N . ASN A 1 188 ? 2.320 -15.695 -2.989 1.00 95.19 188 ASN A N 1
ATOM 1598 C CA . ASN A 1 188 ? 2.358 -16.818 -2.052 1.00 95.19 188 ASN A CA 1
ATOM 1599 C C . ASN A 1 188 ? 1.367 -16.652 -0.898 1.00 95.19 188 ASN A C 1
ATOM 1601 O O . ASN A 1 188 ? 0.775 -17.627 -0.434 1.00 95.19 188 ASN A O 1
ATOM 1605 N N . LEU A 1 189 ? 1.203 -15.423 -0.405 1.00 95.69 189 LEU A N 1
ATOM 1606 C CA . LEU A 1 189 ? 0.305 -15.134 0.703 1.00 95.69 189 LEU A CA 1
ATOM 1607 C C . LEU A 1 189 ? -1.162 -15.213 0.275 1.00 95.69 189 LEU A C 1
ATOM 1609 O O . LEU A 1 189 ? -1.990 -15.599 1.100 1.00 95.69 189 LEU A O 1
ATOM 1613 N N . ARG A 1 190 ? -1.477 -14.895 -0.990 1.00 94.31 190 ARG A N 1
ATOM 1614 C CA . ARG A 1 190 ? -2.847 -14.793 -1.520 1.00 94.31 190 ARG A CA 1
ATOM 1615 C C . ARG A 1 190 ? -3.711 -13.960 -0.585 1.00 94.31 190 ARG A C 1
ATOM 1617 O O . ARG A 1 190 ? -4.560 -14.490 0.137 1.00 94.31 190 ARG A O 1
ATOM 1624 N N . LEU A 1 191 ? -3.383 -12.675 -0.506 1.00 95.56 191 LEU A N 1
ATOM 1625 C CA . LEU A 1 191 ? -4.111 -11.736 0.336 1.00 95.56 191 LEU A CA 1
ATOM 1626 C C . LEU A 1 191 ? -5.591 -11.751 -0.035 1.00 95.56 191 LEU A C 1
ATOM 1628 O O . LEU A 1 191 ? -5.953 -11.740 -1.207 1.00 95.56 191 LEU A O 1
ATOM 1632 N N . THR A 1 192 ? -6.446 -11.755 0.974 1.00 94.94 192 THR A N 1
ATOM 1633 C CA . THR A 1 192 ? -7.837 -11.363 0.778 1.00 94.94 192 THR A CA 1
ATOM 1634 C C . THR A 1 192 ? -7.927 -9.849 0.684 1.00 94.94 192 THR A C 1
ATOM 1636 O O . THR A 1 192 ? -7.072 -9.127 1.199 1.00 94.94 192 THR A O 1
ATOM 1639 N N . GLN A 1 193 ? -9.010 -9.350 0.101 1.00 93.25 193 GLN A N 1
ATOM 1640 C CA . GLN A 1 193 ? -9.276 -7.916 0.084 1.00 93.25 193 GLN A CA 1
ATOM 1641 C C . GLN A 1 193 ? -9.353 -7.318 1.505 1.00 93.25 193 GLN A C 1
ATOM 1643 O O . GLN A 1 193 ? -8.903 -6.199 1.718 1.00 93.25 193 GLN A O 1
ATOM 1648 N N . PHE A 1 194 ? -9.864 -8.064 2.493 1.00 95.06 194 PHE A N 1
ATOM 1649 C CA . PHE A 1 194 ? -9.907 -7.605 3.888 1.00 95.06 194 PHE A CA 1
ATOM 1650 C C . PHE A 1 194 ? -8.498 -7.429 4.479 1.00 95.06 194 PHE A C 1
ATOM 1652 O O . PHE A 1 194 ? -8.203 -6.423 5.116 1.00 95.06 194 PHE A O 1
ATOM 1659 N N . GLU A 1 195 ? -7.594 -8.373 4.211 1.00 97.00 195 GLU A N 1
ATOM 1660 C CA . GLU A 1 195 ? -6.190 -8.291 4.635 1.00 97.00 195 GLU A CA 1
ATOM 1661 C C . GLU A 1 195 ? -5.424 -7.180 3.907 1.00 97.00 195 GLU A C 1
ATOM 1663 O O . GLU A 1 195 ? -4.604 -6.499 4.521 1.00 97.00 195 GLU A O 1
ATOM 1668 N N . LEU A 1 196 ? -5.709 -6.958 2.619 1.00 96.06 196 LEU A N 1
ATOM 1669 C CA . LEU A 1 196 ? -5.186 -5.806 1.886 1.00 96.06 196 LEU A CA 1
ATOM 1670 C C . LEU A 1 196 ? -5.608 -4.504 2.571 1.00 96.06 196 LEU A C 1
ATOM 1672 O O . LEU A 1 196 ? -4.771 -3.661 2.862 1.00 96.06 196 LEU A O 1
ATOM 1676 N N . VAL A 1 197 ? -6.895 -4.355 2.872 1.00 95.25 197 VAL A N 1
ATOM 1677 C CA . VAL A 1 197 ? -7.443 -3.165 3.533 1.00 95.25 197 VAL A CA 1
ATOM 1678 C C . VAL A 1 197 ? -6.826 -2.955 4.916 1.00 95.25 197 VAL A C 1
ATOM 1680 O O . VAL A 1 197 ? -6.499 -1.823 5.264 1.00 95.25 197 VAL A O 1
ATOM 1683 N N . TYR A 1 198 ? -6.585 -4.029 5.672 1.00 97.06 198 TYR A N 1
ATOM 1684 C CA . TYR A 1 198 ? -5.817 -3.965 6.916 1.00 97.06 198 TYR A CA 1
ATOM 1685 C C . TYR A 1 198 ? -4.400 -3.416 6.695 1.00 97.06 198 TYR A C 1
ATOM 1687 O O . TYR A 1 198 ? -3.987 -2.503 7.405 1.00 97.06 198 TYR A O 1
ATOM 1695 N N . ILE A 1 199 ? -3.666 -3.921 5.697 1.00 97.44 199 ILE A N 1
ATOM 1696 C CA . ILE A 1 199 ? -2.318 -3.433 5.360 1.00 97.44 199 ILE A CA 1
ATOM 1697 C C . ILE A 1 199 ? -2.350 -1.937 5.011 1.00 97.44 199 ILE A C 1
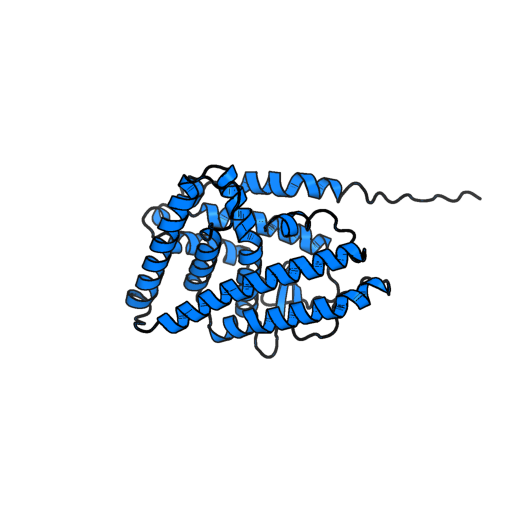ATOM 1699 O O . ILE A 1 199 ? -1.520 -1.166 5.490 1.00 97.44 199 ILE A O 1
ATOM 1703 N N . LEU A 1 200 ? -3.323 -1.510 4.206 1.00 94.81 200 LEU A N 1
ATOM 1704 C CA . LEU A 1 200 ? -3.473 -0.112 3.797 1.00 94.81 200 LEU A CA 1
ATOM 1705 C C . LEU A 1 200 ? -3.834 0.797 4.985 1.00 94.81 200 LEU A C 1
ATOM 1707 O O . LEU A 1 200 ? -3.318 1.909 5.088 1.00 94.81 200 LEU A O 1
ATOM 1711 N N . ALA A 1 201 ? -4.666 0.315 5.911 1.00 95.62 201 ALA A N 1
ATOM 1712 C CA . ALA A 1 201 ? -4.984 1.011 7.155 1.00 95.62 201 ALA A CA 1
ATOM 1713 C C . ALA A 1 201 ? -3.768 1.135 8.084 1.00 95.62 201 ALA A C 1
ATOM 1715 O O . ALA A 1 201 ? -3.537 2.205 8.642 1.00 95.62 201 ALA A O 1
ATOM 1716 N N . GLN A 1 202 ? -2.974 0.068 8.218 1.00 96.12 202 GLN A N 1
ATOM 1717 C CA . GLN A 1 202 ? -1.723 0.080 8.981 1.00 96.12 202 GLN A CA 1
ATOM 1718 C C . GLN A 1 202 ? -0.758 1.138 8.438 1.00 96.12 202 GLN A C 1
ATOM 1720 O O . GLN A 1 202 ? -0.178 1.893 9.211 1.00 96.12 202 GLN A O 1
ATOM 1725 N N . ILE A 1 203 ? -0.633 1.251 7.112 1.00 94.62 203 ILE A N 1
ATOM 1726 C CA . ILE A 1 203 ? 0.184 2.289 6.467 1.00 94.62 203 ILE A CA 1
ATOM 1727 C C . ILE A 1 203 ? -0.349 3.690 6.779 1.00 94.62 203 ILE A C 1
ATOM 1729 O O . ILE A 1 203 ? 0.428 4.562 7.156 1.00 94.62 203 ILE A O 1
ATOM 1733 N N . LEU A 1 204 ? -1.660 3.908 6.633 1.00 94.19 204 LEU A N 1
ATOM 1734 C CA . LEU A 1 204 ? -2.279 5.215 6.858 1.00 94.19 204 LEU A CA 1
ATOM 1735 C C . LEU A 1 204 ? -2.057 5.729 8.286 1.00 94.19 204 LEU A C 1
ATOM 1737 O O . LEU A 1 204 ? -1.748 6.903 8.474 1.00 94.19 204 LEU A O 1
ATOM 1741 N N . TRP A 1 205 ? -2.215 4.854 9.281 1.00 95.62 205 TRP A N 1
ATOM 1742 C CA . TRP A 1 205 ? -2.134 5.209 10.700 1.00 95.62 205 TRP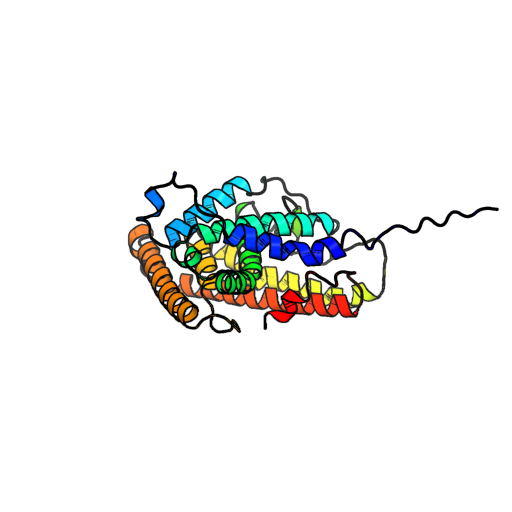 A CA 1
ATOM 1743 C C . TRP A 1 205 ? -0.736 5.011 11.311 1.00 95.62 205 TRP A C 1
ATOM 1745 O O . TRP A 1 205 ? -0.540 5.258 12.499 1.00 95.62 205 TRP A O 1
ATOM 1755 N N . SER A 1 206 ? 0.266 4.635 10.512 1.00 92.94 206 SER A N 1
ATOM 1756 C CA . SER A 1 206 ? 1.673 4.629 10.933 1.00 92.94 206 SER A CA 1
ATOM 1757 C C . SER A 1 206 ? 2.243 6.050 10.898 1.00 92.94 206 SER A C 1
ATOM 1759 O O . SER A 1 206 ? 2.805 6.480 9.892 1.00 92.94 206 SER A O 1
ATOM 1761 N N . THR A 1 207 ? 2.077 6.797 11.992 1.00 92.44 207 THR A N 1
ATOM 1762 C CA . THR A 1 207 ? 2.350 8.248 12.020 1.00 92.44 207 THR A CA 1
ATOM 1763 C C . THR A 1 207 ? 3.652 8.666 12.692 1.00 92.44 207 THR A C 1
ATOM 1765 O O . THR A 1 207 ? 3.958 9.852 12.695 1.00 92.44 207 THR A O 1
ATOM 1768 N N . GLN A 1 208 ? 4.421 7.728 13.250 1.00 87.12 208 GLN A N 1
ATOM 1769 C CA . GLN A 1 208 ? 5.563 8.012 14.138 1.00 87.12 208 GLN A CA 1
ATOM 1770 C C . GLN A 1 208 ? 6.601 8.972 13.530 1.00 87.12 208 GLN A C 1
ATOM 1772 O O . GLN A 1 208 ? 7.137 9.814 14.245 1.00 87.12 208 GLN A O 1
ATOM 1777 N N . ASP A 1 209 ? 6.813 8.903 12.215 1.00 85.25 209 ASP A N 1
ATOM 1778 C CA . ASP A 1 209 ? 7.830 9.690 11.508 1.00 85.25 209 ASP A CA 1
ATOM 1779 C C . ASP A 1 209 ? 7.274 10.965 10.829 1.00 85.25 209 ASP A C 1
ATOM 1781 O O . ASP A 1 209 ? 8.012 11.699 10.167 1.00 85.25 209 ASP A O 1
ATOM 1785 N N . ILE A 1 210 ? 5.976 11.269 10.979 1.00 89.81 210 ILE A N 1
ATOM 1786 C CA . ILE A 1 210 ? 5.322 12.372 10.257 1.00 89.81 210 ILE A CA 1
ATOM 1787 C C . ILE A 1 210 ? 5.516 13.702 10.996 1.00 89.81 210 ILE A C 1
ATOM 1789 O O . ILE A 1 210 ? 4.831 14.018 11.970 1.00 89.81 210 ILE A O 1
ATOM 1793 N N . LYS A 1 211 ? 6.418 14.538 10.478 1.00 90.25 211 LYS A N 1
ATOM 1794 C CA . LYS A 1 211 ? 6.666 15.891 10.998 1.00 90.25 211 LYS A CA 1
ATOM 1795 C C . LYS A 1 211 ? 5.452 16.806 10.777 1.00 90.25 211 LYS A C 1
ATOM 1797 O O . LYS A 1 211 ? 4.914 16.890 9.676 1.00 90.25 211 LYS A O 1
ATOM 1802 N N . GLY A 1 212 ? 5.076 17.558 11.814 1.00 91.12 212 GLY A N 1
ATOM 1803 C CA . GLY A 1 212 ? 4.026 18.584 11.746 1.00 91.12 212 GLY A CA 1
ATOM 1804 C C . GLY A 1 212 ? 2.595 18.074 11.933 1.00 91.12 212 GLY A C 1
ATOM 1805 O O . GLY A 1 212 ? 1.668 18.877 11.845 1.00 91.12 212 GLY A O 1
ATOM 1806 N N . LEU A 1 213 ? 2.414 16.780 12.207 1.00 93.25 213 LEU A N 1
ATOM 1807 C CA . LEU A 1 213 ? 1.117 16.204 12.552 1.00 93.25 213 LEU A CA 1
ATOM 1808 C C . LEU A 1 213 ? 0.707 16.630 13.972 1.00 93.25 213 LEU A C 1
ATOM 1810 O O . LEU A 1 213 ? 1.548 16.716 14.872 1.00 93.25 213 LEU A O 1
ATOM 1814 N N . SER A 1 214 ? -0.577 16.924 14.191 1.00 95.25 214 SER A N 1
ATOM 1815 C CA . SER A 1 214 ? -1.026 17.336 15.525 1.00 95.25 214 SER A CA 1
ATOM 1816 C C . SER A 1 214 ? -0.906 16.202 16.564 1.00 95.25 214 SER A C 1
ATOM 1818 O O . SER A 1 214 ? -1.126 15.032 16.228 1.00 95.25 214 SER A O 1
ATOM 1820 N N . PRO A 1 215 ? -0.638 16.513 17.852 1.00 94.62 215 PRO A N 1
ATOM 1821 C CA . PRO A 1 215 ? -0.586 15.498 18.910 1.00 94.62 215 PRO A CA 1
ATOM 1822 C C . PRO A 1 215 ? -1.879 14.683 19.020 1.00 94.62 215 PRO A C 1
ATOM 1824 O O . PRO A 1 215 ? -1.838 13.465 19.153 1.00 94.62 215 PRO A O 1
ATOM 1827 N N . THR A 1 216 ? -3.033 15.336 18.856 1.00 95.50 216 THR A N 1
ATOM 1828 C CA . THR A 1 216 ? -4.343 14.671 18.876 1.00 95.50 216 THR A CA 1
ATOM 1829 C C . THR A 1 216 ? -4.495 13.642 17.759 1.00 95.50 216 THR A C 1
ATOM 1831 O O . THR A 1 216 ? -5.149 12.619 17.949 1.00 95.50 216 THR A O 1
ATOM 1834 N N . THR A 1 217 ? -3.887 13.887 16.597 1.00 96.06 217 THR A N 1
ATOM 1835 C CA . THR A 1 217 ? -3.928 12.942 15.479 1.00 96.06 217 THR A CA 1
ATOM 1836 C C . THR A 1 217 ? -2.955 11.785 15.683 1.00 96.06 217 THR A C 1
ATOM 1838 O O . THR A 1 217 ? -3.284 10.667 15.292 1.00 96.06 217 THR A O 1
ATOM 1841 N N . HIS A 1 218 ? -1.814 11.990 16.351 1.00 95.50 218 HIS A N 1
ATOM 1842 C CA . HIS A 1 218 ? -0.969 10.873 16.790 1.00 95.50 218 HIS A CA 1
ATOM 1843 C C . HIS A 1 218 ? -1.695 9.966 17.793 1.00 95.50 218 HIS A C 1
ATOM 1845 O O . HIS A 1 218 ? -1.667 8.745 17.641 1.00 95.50 218 HIS A O 1
ATOM 1851 N N . ASP A 1 219 ? -2.393 10.547 18.772 1.00 95.38 219 ASP A N 1
ATOM 1852 C CA . ASP A 1 219 ? -3.164 9.781 19.755 1.00 95.38 219 ASP A CA 1
ATOM 1853 C C . ASP A 1 219 ? -4.283 8.978 19.086 1.00 95.38 219 ASP A C 1
ATOM 1855 O O . ASP A 1 219 ? -4.446 7.787 19.362 1.00 95.38 219 ASP A O 1
ATOM 1859 N N . LEU A 1 220 ? -5.016 9.602 18.156 1.00 96.12 220 LEU A N 1
ATOM 1860 C CA . LEU A 1 220 ? -6.016 8.905 17.352 1.00 96.12 220 LEU A CA 1
ATOM 1861 C C . LEU A 1 220 ? -5.378 7.779 16.534 1.00 96.12 220 LEU A C 1
ATOM 1863 O O . LEU A 1 220 ? -5.906 6.675 16.520 1.00 96.12 220 LEU A O 1
ATOM 1867 N N . ALA A 1 221 ? -4.248 8.030 15.873 1.00 96.19 221 ALA A N 1
ATOM 1868 C CA . ALA A 1 221 ? -3.571 7.023 15.066 1.00 96.19 221 ALA A CA 1
ATOM 1869 C C . ALA A 1 221 ? -3.201 5.781 15.891 1.00 96.19 221 ALA A C 1
ATOM 1871 O O . ALA A 1 221 ? -3.469 4.668 15.449 1.00 96.19 221 ALA A O 1
ATOM 1872 N N . ASN A 1 222 ? -2.686 5.956 17.112 1.00 95.25 222 ASN A N 1
ATOM 1873 C CA . ASN A 1 222 ? -2.397 4.841 18.018 1.00 95.25 222 ASN A CA 1
ATOM 1874 C C . ASN A 1 222 ? -3.663 4.037 18.360 1.00 95.25 222 ASN A C 1
ATOM 1876 O O . ASN A 1 222 ? -3.664 2.813 18.242 1.00 95.25 222 ASN A O 1
ATOM 1880 N N . GLN A 1 223 ? -4.768 4.718 18.685 1.00 95.94 223 GLN A N 1
ATOM 1881 C CA . GLN A 1 223 ? -6.060 4.056 18.925 1.00 95.94 223 GLN A CA 1
ATOM 1882 C C . GLN A 1 223 ? -6.549 3.297 17.685 1.00 95.94 223 GLN A C 1
ATOM 1884 O O . GLN A 1 223 ? -7.073 2.188 17.793 1.00 95.94 223 GLN A O 1
ATOM 1889 N N . MET A 1 224 ? -6.351 3.870 16.496 1.00 96.25 224 MET A N 1
ATOM 1890 C CA . MET A 1 224 ? -6.731 3.230 15.243 1.00 96.25 224 MET A CA 1
ATOM 1891 C C . MET A 1 224 ? -5.913 1.970 14.974 1.00 96.25 224 MET A C 1
ATOM 1893 O O . MET A 1 224 ? -6.492 0.984 14.526 1.00 96.25 224 MET A O 1
ATOM 1897 N N . ILE A 1 225 ? -4.609 1.964 15.267 1.00 96.19 225 ILE A N 1
ATOM 1898 C CA . ILE A 1 225 ? -3.753 0.774 15.139 1.00 96.19 225 ILE A CA 1
ATOM 1899 C C . ILE A 1 225 ? -4.254 -0.366 16.040 1.00 96.19 225 ILE A C 1
ATOM 1901 O O . ILE A 1 225 ? -4.355 -1.510 15.579 1.00 96.19 225 ILE A O 1
ATOM 1905 N N . ASP A 1 226 ? -4.639 -0.069 17.282 1.00 96.38 226 ASP A N 1
ATOM 1906 C CA . ASP A 1 226 ? -5.209 -1.060 18.205 1.00 96.38 226 ASP A CA 1
ATOM 1907 C C . ASP A 1 226 ? -6.565 -1.584 17.709 1.00 96.38 226 ASP A C 1
ATOM 1909 O O . ASP A 1 226 ? -6.828 -2.795 17.709 1.00 96.38 226 ASP A O 1
ATOM 1913 N N . GLN A 1 227 ? -7.417 -0.681 17.217 1.00 96.00 227 GLN A N 1
ATOM 1914 C CA . GLN A 1 227 ? -8.730 -1.031 16.690 1.00 96.00 227 GLN A CA 1
ATOM 1915 C C . GLN A 1 227 ? -8.622 -1.939 15.458 1.00 96.00 227 GLN A C 1
ATOM 1917 O O . GLN A 1 227 ? -9.238 -3.004 15.428 1.00 96.00 227 GLN A O 1
ATOM 1922 N N . ILE A 1 228 ? -7.821 -1.574 14.450 1.00 96.56 228 ILE A N 1
ATOM 1923 C CA . ILE A 1 228 ? -7.689 -2.395 13.235 1.00 96.56 228 ILE A CA 1
ATOM 1924 C C . ILE A 1 228 ? -7.020 -3.742 13.517 1.00 96.56 228 ILE A C 1
ATOM 1926 O O . ILE A 1 228 ? -7.315 -4.725 12.838 1.00 96.56 228 ILE A O 1
ATOM 1930 N N . SER A 1 229 ? -6.152 -3.817 14.529 1.00 96.50 229 SER A N 1
ATOM 1931 C CA . SER A 1 229 ? -5.556 -5.080 14.981 1.00 96.50 229 SER A CA 1
ATOM 1932 C C . SER A 1 229 ? -6.597 -5.993 15.632 1.00 96.50 229 SER A C 1
ATOM 1934 O O . SER A 1 229 ? -6.618 -7.195 15.355 1.00 96.50 229 SER A O 1
ATOM 1936 N N . SER A 1 230 ? -7.502 -5.423 16.433 1.00 96.62 230 SER A N 1
ATOM 1937 C CA . SER A 1 230 ? -8.625 -6.145 17.044 1.00 96.62 230 SER A CA 1
ATOM 1938 C C . SER A 1 230 ? -9.613 -6.648 15.986 1.00 96.62 230 SER A C 1
ATOM 1940 O O . SER A 1 230 ? -9.974 -7.821 15.976 1.00 96.62 230 SER A O 1
ATOM 1942 N N . GLU A 1 231 ? -9.968 -5.804 15.014 1.00 96.44 231 GLU A N 1
ATOM 1943 C CA . GLU A 1 231 ? -10.849 -6.196 13.907 1.00 96.44 231 GLU A CA 1
ATOM 1944 C C . GLU A 1 231 ? -10.232 -7.296 13.025 1.00 96.44 231 GLU A C 1
ATOM 1946 O O . GLU A 1 231 ? -10.932 -8.200 12.563 1.00 96.44 231 GLU A O 1
ATOM 1951 N N . LEU A 1 232 ? -8.912 -7.262 12.805 1.00 96.88 232 LEU A N 1
ATOM 1952 C CA . LEU A 1 232 ? -8.211 -8.332 12.096 1.00 96.88 232 LEU A CA 1
ATOM 1953 C C . LEU A 1 232 ? -8.222 -9.648 12.889 1.00 96.88 232 LEU A C 1
ATOM 1955 O O . LEU A 1 232 ? -8.386 -10.716 12.294 1.00 96.88 232 LEU A O 1
ATOM 1959 N N . HIS A 1 233 ? -8.045 -9.589 14.212 1.00 96.50 233 HIS A N 1
ATOM 1960 C CA . HIS A 1 233 ? -8.162 -10.765 15.076 1.00 96.50 233 HIS A CA 1
ATOM 1961 C C . HIS A 1 233 ? -9.547 -11.404 14.944 1.00 96.50 233 HIS A C 1
ATOM 1963 O O . HIS A 1 233 ? -9.642 -12.605 14.677 1.00 96.50 233 HIS A O 1
ATOM 1969 N N . ASP A 1 234 ? -10.607 -10.599 15.037 1.00 95.62 234 ASP A N 1
ATOM 1970 C CA . ASP A 1 234 ? -11.985 -11.070 14.902 1.00 95.62 234 ASP A CA 1
ATOM 1971 C C . ASP A 1 234 ? -12.246 -11.698 13.530 1.00 95.62 234 ASP A C 1
ATOM 1973 O O . ASP A 1 234 ? -12.832 -12.782 13.448 1.00 95.62 234 ASP A O 1
ATOM 1977 N N . TYR A 1 235 ? -11.746 -11.084 12.455 1.00 95.94 235 TYR A N 1
ATOM 1978 C CA . TYR A 1 235 ? -11.814 -11.654 11.110 1.00 95.94 235 TYR A CA 1
ATOM 1979 C C . TYR A 1 235 ? -11.193 -13.059 11.051 1.00 95.94 235 TYR A C 1
ATOM 1981 O O . TYR A 1 235 ? -11.796 -13.999 10.523 1.00 95.94 235 TYR A O 1
ATOM 1989 N N . TYR A 1 236 ? -10.003 -13.250 11.623 1.00 96.94 236 TYR A N 1
ATOM 1990 C CA . TYR A 1 236 ? -9.356 -14.560 11.595 1.00 96.94 236 TYR A CA 1
ATOM 1991 C C . TYR A 1 236 ? -10.047 -15.591 12.491 1.00 96.94 236 TYR A C 1
ATOM 1993 O O . TYR A 1 236 ? -10.287 -16.716 12.046 1.00 96.94 236 TYR A O 1
ATOM 2001 N N . VAL A 1 237 ? -10.382 -15.235 13.731 1.00 96.44 237 VAL A N 1
ATOM 2002 C CA . VAL A 1 237 ? -10.915 -16.182 14.721 1.00 96.44 237 VAL A CA 1
ATOM 2003 C C . VAL A 1 237 ? -12.380 -16.516 14.458 1.00 96.44 237 VAL A C 1
ATOM 2005 O O . VAL A 1 237 ? -12.757 -17.692 14.461 1.00 96.44 237 VAL A O 1
ATOM 2008 N N . ASN A 1 238 ? -13.209 -15.505 14.207 1.00 94.38 238 ASN A N 1
ATOM 2009 C CA . ASN A 1 238 ? -14.656 -15.677 14.125 1.00 94.38 238 ASN A CA 1
ATOM 2010 C C . ASN A 1 238 ? -15.111 -16.040 12.711 1.00 94.38 238 ASN A C 1
ATOM 2012 O O . ASN A 1 238 ? -15.928 -16.949 12.556 1.00 94.38 238 ASN A O 1
ATOM 2016 N N . GLU A 1 239 ? -14.558 -15.395 11.681 1.00 92.81 239 GLU A N 1
ATOM 2017 C CA . GLU A 1 239 ? -15.003 -15.609 10.297 1.00 92.81 239 GLU A CA 1
ATOM 2018 C C . GLU A 1 239 ? -14.199 -16.692 9.581 1.00 92.81 239 GLU A C 1
ATOM 2020 O O . GLU A 1 239 ? -14.769 -17.587 8.960 1.00 92.81 239 GLU A O 1
ATOM 2025 N N . ARG A 1 240 ? -12.865 -16.637 9.669 1.00 92.56 240 ARG A N 1
ATOM 2026 C CA . ARG A 1 240 ? -11.978 -17.589 8.977 1.00 92.56 240 ARG A CA 1
ATOM 2027 C C . ARG A 1 240 ? -11.720 -18.860 9.782 1.00 92.56 240 ARG A C 1
ATOM 2029 O O . ARG A 1 240 ? -11.141 -19.795 9.232 1.00 92.56 240 ARG A O 1
ATOM 2036 N N . ARG A 1 241 ? -12.130 -18.896 11.059 1.00 94.31 241 ARG A N 1
ATOM 2037 C CA . ARG A 1 241 ? -11.889 -20.003 12.005 1.00 94.31 241 ARG A CA 1
ATOM 2038 C C . ARG A 1 241 ? -10.414 -20.425 12.051 1.00 94.31 241 ARG A C 1
ATOM 2040 O O . ARG A 1 241 ? -10.086 -21.604 12.157 1.00 94.31 241 ARG A O 1
ATOM 2047 N N . MET A 1 242 ? -9.515 -19.447 11.950 1.00 93.12 242 MET A N 1
ATOM 2048 C CA . MET A 1 242 ? -8.069 -19.634 11.899 1.00 93.12 242 MET A CA 1
ATOM 2049 C C . MET A 1 242 ? -7.436 -19.127 13.193 1.00 93.12 242 MET A C 1
ATOM 2051 O O . MET A 1 242 ? -7.213 -17.935 13.352 1.00 93.12 242 MET A O 1
ATOM 2055 N N . TYR A 1 243 ? -7.099 -20.038 14.103 1.00 88.50 243 TYR A N 1
ATOM 2056 C CA . TYR A 1 243 ? -6.514 -19.675 15.400 1.00 88.50 243 TYR A CA 1
ATOM 2057 C C . TYR A 1 243 ? -5.005 -19.390 15.332 1.00 88.50 243 TYR A C 1
ATOM 2059 O O . TYR A 1 243 ? -4.501 -18.557 16.076 1.00 88.50 243 TYR A O 1
ATOM 2067 N N . ASN A 1 244 ? -4.275 -20.033 14.414 1.00 93.56 244 ASN A N 1
ATOM 2068 C CA . ASN A 1 244 ? -2.830 -19.835 14.237 1.00 93.56 244 ASN A CA 1
ATOM 2069 C C . ASN A 1 244 ? -2.519 -18.907 13.049 1.00 93.56 244 ASN A C 1
ATOM 2071 O O . ASN A 1 244 ? -1.843 -19.295 12.094 1.00 93.56 244 ASN A O 1
ATOM 2075 N N . TYR A 1 245 ? -3.060 -17.689 13.076 1.00 95.81 245 TYR A N 1
ATOM 2076 C CA . TYR A 1 245 ? -2.875 -16.705 12.003 1.00 95.81 245 TYR A CA 1
ATOM 2077 C C . TYR A 1 245 ? -1.622 -15.826 12.191 1.00 95.81 245 TYR A C 1
ATOM 2079 O O . TYR A 1 245 ? -1.244 -15.096 11.274 1.00 95.81 245 TYR A O 1
ATOM 2087 N N . SER A 1 246 ? -0.922 -15.915 13.328 1.00 95.31 246 SER A N 1
ATOM 2088 C CA . SER A 1 246 ? 0.263 -15.096 13.632 1.00 95.31 246 SER A CA 1
ATOM 2089 C C . SER A 1 246 ? 1.361 -15.156 12.556 1.00 95.31 246 SER A C 1
ATOM 2091 O O . SER A 1 246 ? 1.852 -14.097 12.165 1.00 95.31 246 SER A O 1
ATOM 2093 N N . PRO A 1 247 ? 1.716 -16.324 11.972 1.00 96.56 247 PRO A N 1
ATOM 2094 C CA . PRO A 1 247 ? 2.686 -16.368 10.873 1.00 96.56 247 PRO A CA 1
ATOM 2095 C C . PRO A 1 247 ? 2.221 -15.604 9.627 1.00 96.56 247 PRO A C 1
ATOM 2097 O O . PRO A 1 247 ? 3.037 -15.069 8.877 1.00 96.56 247 PRO A O 1
ATOM 2100 N N . ARG A 1 248 ? 0.905 -15.554 9.387 1.00 96.50 248 ARG A N 1
ATOM 2101 C CA . ARG A 1 248 ? 0.309 -14.799 8.281 1.00 96.50 248 ARG A CA 1
ATOM 2102 C C . ARG A 1 248 ? 0.390 -13.296 8.546 1.00 96.50 248 ARG A C 1
ATOM 2104 O O . ARG A 1 248 ? 0.773 -12.559 7.644 1.00 96.50 248 ARG A O 1
ATOM 2111 N N . LEU A 1 249 ? 0.126 -12.866 9.781 1.00 96.69 249 LEU A N 1
ATOM 2112 C CA . LEU A 1 249 ? 0.303 -11.478 10.214 1.00 96.69 249 LEU A CA 1
ATOM 2113 C C . LEU A 1 249 ? 1.752 -11.008 10.039 1.00 96.69 249 LEU A C 1
ATOM 2115 O O . LEU A 1 249 ? 1.974 -9.971 9.423 1.00 96.69 249 LEU A O 1
ATOM 2119 N N . VAL A 1 250 ? 2.738 -11.798 10.480 1.00 97.44 250 VAL A N 1
ATOM 2120 C CA . VAL A 1 250 ? 4.165 -11.468 10.295 1.00 97.44 250 VAL A CA 1
ATOM 2121 C C . VAL A 1 250 ? 4.492 -11.242 8.817 1.00 97.44 250 VAL A C 1
ATOM 2123 O O . VAL A 1 250 ? 5.149 -10.259 8.477 1.00 97.44 250 VAL A O 1
ATOM 2126 N N . LYS A 1 251 ? 3.978 -12.096 7.920 1.00 97.75 251 LYS A N 1
ATOM 2127 C CA . LYS A 1 251 ? 4.156 -11.920 6.471 1.00 97.75 251 LYS A CA 1
ATOM 2128 C C . LYS A 1 251 ? 3.524 -10.623 5.960 1.00 97.75 251 LYS A C 1
ATOM 2130 O O . LYS A 1 251 ? 4.143 -9.962 5.137 1.00 97.75 251 LYS A O 1
ATOM 2135 N N . MET A 1 252 ? 2.345 -10.232 6.453 1.00 98.00 252 MET A N 1
ATOM 2136 C CA . MET A 1 252 ? 1.722 -8.948 6.091 1.00 98.00 252 MET A CA 1
ATOM 2137 C C . MET A 1 252 ? 2.554 -7.747 6.552 1.00 98.00 252 MET A C 1
ATOM 2139 O O . MET A 1 252 ? 2.731 -6.806 5.787 1.00 98.00 252 MET A O 1
ATOM 2143 N N . ILE A 1 253 ? 3.127 -7.793 7.757 1.00 96.88 253 ILE A N 1
ATOM 2144 C CA . ILE A 1 253 ? 4.033 -6.736 8.231 1.00 96.88 253 ILE A CA 1
ATOM 2145 C C . ILE A 1 253 ? 5.312 -6.694 7.386 1.00 96.88 253 ILE A C 1
ATOM 2147 O O . ILE A 1 253 ? 5.748 -5.624 6.975 1.00 96.88 253 ILE A O 1
ATOM 2151 N N . THR A 1 254 ? 5.872 -7.854 7.026 1.00 97.44 254 THR A N 1
ATOM 2152 C CA . THR A 1 254 ? 7.032 -7.918 6.119 1.00 97.44 254 THR A CA 1
ATOM 2153 C C . THR A 1 254 ? 6.728 -7.319 4.740 1.00 97.44 254 THR A C 1
ATOM 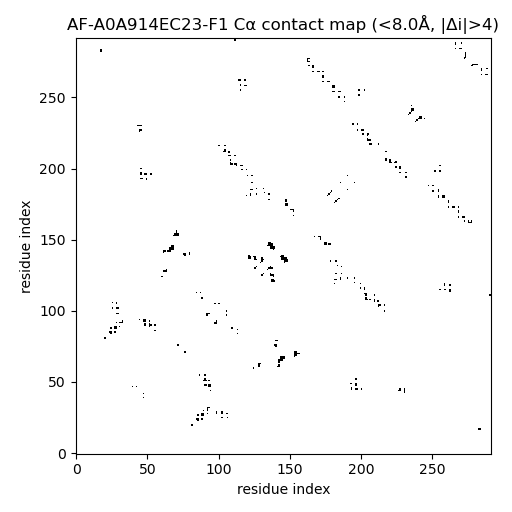2155 O O . THR A 1 254 ? 7.616 -6.722 4.140 1.00 97.44 254 THR A O 1
ATOM 2158 N N . LEU A 1 255 ? 5.489 -7.422 4.240 1.00 97.88 255 LEU A N 1
ATOM 2159 C CA . LEU A 1 255 ? 5.083 -6.749 2.999 1.00 97.88 255 LEU A CA 1
ATOM 2160 C C . LEU A 1 255 ? 5.119 -5.223 3.126 1.00 97.88 255 LEU A C 1
ATOM 2162 O O . LEU A 1 255 ? 5.555 -4.558 2.191 1.00 97.88 255 LEU A O 1
ATOM 2166 N N . ILE A 1 256 ? 4.690 -4.669 4.265 1.00 96.56 256 ILE A N 1
ATOM 2167 C CA . ILE A 1 256 ? 4.754 -3.221 4.522 1.00 96.56 256 ILE A CA 1
ATOM 2168 C C . ILE A 1 256 ? 6.212 -2.754 4.516 1.00 96.56 256 ILE A C 1
ATOM 2170 O O . ILE A 1 256 ? 6.548 -1.793 3.826 1.00 96.56 256 ILE A O 1
ATOM 2174 N N . GLU A 1 257 ? 7.092 -3.467 5.219 1.00 96.31 257 GLU A N 1
ATOM 2175 C CA . GLU A 1 257 ? 8.523 -3.143 5.254 1.00 96.31 257 GLU A CA 1
ATOM 2176 C C . GLU A 1 257 ? 9.187 -3.302 3.878 1.00 96.31 257 GLU A C 1
ATOM 2178 O O . GLU A 1 257 ? 9.970 -2.451 3.453 1.00 96.31 257 GLU A O 1
ATOM 2183 N N . GLY A 1 258 ? 8.806 -4.336 3.123 1.00 96.88 258 GLY A N 1
ATOM 2184 C CA . GLY A 1 258 ? 9.203 -4.495 1.727 1.00 96.88 258 GLY A CA 1
ATOM 2185 C C . GLY A 1 258 ? 8.763 -3.308 0.870 1.00 96.88 258 GLY A C 1
ATOM 2186 O O . GLY A 1 258 ? 9.566 -2.773 0.111 1.00 96.88 258 GLY A O 1
ATOM 2187 N N . ALA A 1 259 ? 7.524 -2.836 1.022 1.00 95.75 259 ALA A N 1
ATOM 2188 C CA . ALA A 1 259 ? 7.019 -1.680 0.287 1.00 95.75 259 ALA A CA 1
ATOM 2189 C C . ALA A 1 259 ? 7.785 -0.396 0.628 1.00 95.75 259 ALA A C 1
ATOM 2191 O O . ALA A 1 259 ? 8.132 0.351 -0.286 1.00 95.75 259 ALA A O 1
ATOM 2192 N N . LYS A 1 260 ? 8.117 -0.169 1.906 1.00 94.19 260 LYS A N 1
ATOM 2193 C CA . LYS A 1 260 ? 8.969 0.953 2.336 1.00 94.19 260 LYS A CA 1
ATOM 2194 C C . LYS A 1 260 ? 10.338 0.913 1.670 1.00 94.19 260 LYS A C 1
ATOM 2196 O O . LYS A 1 260 ? 10.768 1.918 1.109 1.00 94.19 260 LYS A O 1
ATOM 2201 N N . ALA A 1 261 ? 10.985 -0.252 1.656 1.00 94.81 261 ALA A N 1
ATOM 2202 C CA . ALA A 1 261 ? 12.273 -0.421 0.989 1.00 94.81 261 ALA A CA 1
ATOM 2203 C C . ALA A 1 261 ? 12.189 -0.111 -0.517 1.00 94.81 261 ALA A C 1
ATOM 2205 O O . ALA A 1 261 ? 13.042 0.598 -1.044 1.00 94.81 261 ALA A O 1
ATOM 2206 N N . ILE A 1 262 ? 11.132 -0.576 -1.193 1.00 93.19 262 ILE A N 1
ATOM 2207 C CA . ILE A 1 262 ? 10.900 -0.321 -2.623 1.00 93.19 262 ILE A CA 1
ATOM 2208 C C . ILE A 1 262 ? 10.635 1.155 -2.912 1.00 93.19 262 ILE A C 1
ATOM 2210 O O . ILE A 1 262 ? 11.176 1.687 -3.880 1.00 93.19 262 ILE A O 1
ATOM 2214 N N . VAL A 1 263 ? 9.821 1.832 -2.098 1.00 90.25 263 VAL A N 1
ATOM 2215 C CA . VAL A 1 263 ? 9.556 3.268 -2.268 1.00 90.25 263 VAL A CA 1
ATOM 2216 C C . VAL A 1 263 ? 10.837 4.078 -2.058 1.00 90.25 263 VAL A C 1
ATOM 2218 O O . VAL A 1 263 ? 11.144 4.931 -2.887 1.00 90.25 263 VAL A O 1
ATOM 2221 N N . ASN A 1 264 ? 11.632 3.762 -1.035 1.00 90.06 264 ASN A N 1
ATOM 2222 C CA . ASN A 1 264 ? 12.922 4.413 -0.802 1.00 90.06 264 ASN A CA 1
ATOM 2223 C C . ASN A 1 264 ? 13.928 4.145 -1.939 1.00 90.06 264 ASN A C 1
ATOM 2225 O O . ASN A 1 264 ? 14.628 5.045 -2.398 1.00 90.06 264 ASN A O 1
ATOM 2229 N N . GLU A 1 265 ? 13.994 2.916 -2.460 1.00 90.19 265 GLU A N 1
ATOM 2230 C CA . GLU A 1 265 ? 14.823 2.617 -3.631 1.00 90.19 265 GLU A CA 1
ATOM 2231 C C . GLU A 1 265 ? 14.359 3.428 -4.848 1.00 90.19 265 GLU A C 1
ATOM 2233 O O . GLU A 1 265 ? 15.185 4.068 -5.497 1.00 90.19 265 GLU A O 1
ATOM 2238 N N . LEU A 1 266 ? 13.049 3.496 -5.113 1.00 86.62 266 LEU A N 1
ATOM 2239 C CA . LEU A 1 266 ? 12.497 4.307 -6.200 1.00 86.62 266 LEU A CA 1
ATOM 2240 C C . LEU A 1 266 ? 12.881 5.784 -6.062 1.00 86.62 266 LEU A C 1
ATOM 2242 O O . LEU A 1 266 ? 13.265 6.395 -7.059 1.00 86.62 266 LEU A O 1
ATOM 2246 N N . GLN A 1 267 ? 12.806 6.347 -4.852 1.00 83.25 267 GLN A N 1
ATOM 2247 C CA . GLN A 1 267 ? 13.238 7.717 -4.557 1.00 83.25 267 GLN A CA 1
ATOM 2248 C C . GLN A 1 267 ? 14.708 7.919 -4.934 1.00 83.25 267 GLN A C 1
ATOM 2250 O O . GLN A 1 267 ? 15.029 8.830 -5.697 1.00 83.25 267 GLN A O 1
ATOM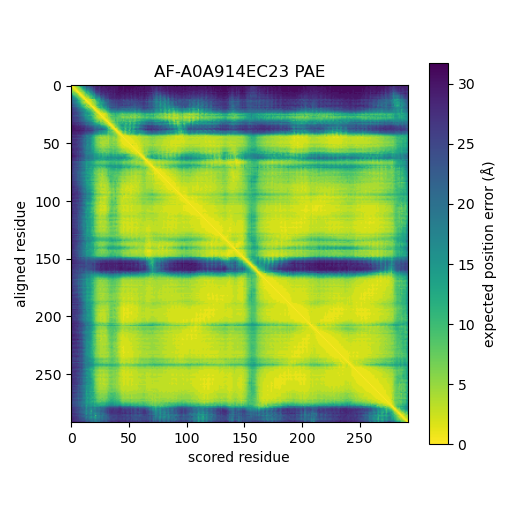 2255 N N . ASN A 1 268 ? 15.586 7.020 -4.487 1.00 84.94 268 ASN A N 1
ATOM 2256 C CA . ASN A 1 268 ? 17.021 7.088 -4.761 1.00 84.94 268 ASN A CA 1
ATOM 2257 C C . ASN A 1 268 ? 17.343 6.966 -6.254 1.00 84.94 268 ASN A C 1
ATOM 2259 O O . ASN A 1 268 ? 18.066 7.799 -6.805 1.00 84.94 268 ASN A O 1
ATOM 2263 N N . VAL A 1 269 ? 16.782 5.961 -6.938 1.00 83.25 269 VAL A N 1
ATOM 2264 C CA . VAL A 1 269 ? 16.992 5.777 -8.384 1.00 83.25 269 VAL A CA 1
ATOM 2265 C C . VAL A 1 269 ? 16.517 7.006 -9.152 1.00 83.25 269 VAL A C 1
ATOM 2267 O O . VAL A 1 269 ? 17.157 7.444 -10.114 1.00 83.25 269 VAL A O 1
ATOM 2270 N N . THR A 1 270 ? 15.412 7.593 -8.713 1.00 77.00 270 THR A N 1
ATOM 2271 C CA . THR A 1 270 ? 14.830 8.756 -9.363 1.00 77.00 270 THR A CA 1
ATOM 2272 C C . THR A 1 270 ? 15.659 10.023 -9.146 1.00 77.00 270 THR A C 1
ATOM 2274 O O . THR A 1 270 ? 15.948 10.714 -10.122 1.00 77.00 270 THR A O 1
ATOM 2277 N N . LEU A 1 271 ? 16.125 10.285 -7.922 1.00 80.00 271 LEU A N 1
ATOM 2278 C CA . LEU A 1 271 ? 17.015 11.407 -7.609 1.00 80.00 271 LEU A CA 1
ATOM 2279 C C . LEU A 1 271 ? 18.311 11.336 -8.428 1.00 80.00 271 LEU A C 1
ATOM 2281 O O . LEU A 1 271 ? 18.716 12.310 -9.060 1.00 80.00 271 LEU A O 1
ATOM 2285 N N . ILE A 1 272 ? 18.933 10.157 -8.491 1.00 81.50 272 ILE A N 1
ATOM 2286 C CA . ILE A 1 272 ? 20.136 9.943 -9.305 1.00 81.50 272 ILE A CA 1
ATOM 2287 C C . ILE A 1 272 ? 19.825 10.190 -10.787 1.00 81.50 272 ILE A C 1
ATOM 2289 O O . ILE A 1 272 ? 20.602 10.833 -11.492 1.00 81.50 272 ILE A O 1
ATOM 2293 N N . SER A 1 273 ? 18.668 9.736 -11.268 1.00 75.12 273 SER A N 1
ATOM 2294 C CA . SER A 1 273 ? 18.263 9.963 -12.657 1.00 75.12 273 SER A CA 1
ATOM 2295 C C . SER A 1 273 ? 18.050 11.448 -12.982 1.00 75.12 273 SER A C 1
ATOM 2297 O O . SER A 1 273 ? 18.351 11.870 -14.099 1.00 75.12 273 SER A O 1
ATOM 2299 N N . GLN A 1 274 ? 17.590 12.252 -12.018 1.00 73.25 274 GLN A N 1
ATOM 2300 C CA . GLN A 1 274 ? 17.515 13.711 -12.153 1.00 73.25 274 GLN A CA 1
ATOM 2301 C C . GLN A 1 274 ? 18.903 14.353 -12.221 1.00 73.25 274 GLN A C 1
ATOM 2303 O O . GLN A 1 274 ? 19.122 15.208 -13.072 1.00 73.25 274 GLN A O 1
ATOM 2308 N N . VAL A 1 275 ? 19.856 13.923 -11.382 1.00 78.75 275 VAL A N 1
ATOM 2309 C CA . VAL A 1 275 ? 21.249 14.417 -11.419 1.00 78.75 275 VAL A CA 1
ATOM 2310 C C . VAL A 1 275 ? 21.875 14.203 -12.799 1.00 78.75 275 VAL A C 1
ATOM 2312 O O . VAL A 1 275 ? 22.592 15.064 -13.303 1.00 78.75 275 VAL A O 1
ATOM 2315 N N . TYR A 1 276 ? 21.561 13.079 -13.441 1.00 72.19 276 TYR A N 1
ATOM 2316 C CA . TYR A 1 276 ? 22.020 12.768 -14.793 1.00 72.19 276 TYR A CA 1
ATOM 2317 C C . TYR A 1 276 ? 21.155 13.375 -15.914 1.00 72.19 276 TYR A C 1
ATOM 2319 O O . TYR A 1 276 ? 21.413 13.097 -17.083 1.00 72.19 276 TYR A O 1
ATOM 2327 N N . ASN A 1 277 ? 20.150 14.200 -15.590 1.00 70.56 277 ASN A N 1
ATOM 2328 C CA . ASN A 1 277 ? 19.196 14.792 -16.538 1.00 70.56 277 ASN A CA 1
ATOM 2329 C C . ASN A 1 277 ? 18.541 13.757 -17.474 1.00 70.56 277 ASN A C 1
ATOM 2331 O O . ASN A 1 277 ? 18.252 14.037 -18.635 1.00 70.56 277 ASN A O 1
ATOM 2335 N N . ILE A 1 278 ? 18.309 12.542 -16.972 1.00 66.19 278 ILE A N 1
ATOM 2336 C CA . ILE A 1 278 ? 17.618 11.474 -17.713 1.00 66.19 278 ILE A CA 1
ATOM 2337 C C . ILE A 1 278 ? 16.132 11.809 -17.862 1.00 66.19 278 ILE A C 1
ATOM 2339 O O . ILE A 1 278 ? 15.480 11.423 -18.830 1.00 66.19 278 ILE A O 1
ATOM 2343 N N . PHE A 1 279 ? 15.601 12.532 -16.881 1.00 61.94 279 PHE A N 1
ATOM 2344 C CA . PHE A 1 279 ? 14.214 12.940 -16.782 1.00 61.94 279 PHE A CA 1
ATOM 2345 C C . PHE A 1 279 ? 14.157 14.459 -16.652 1.00 61.94 279 PHE A C 1
ATOM 2347 O O . PHE A 1 279 ? 14.792 15.017 -15.761 1.00 61.94 279 PHE A O 1
ATOM 2354 N N . ASP A 1 280 ? 13.326 15.119 -17.459 1.00 53.06 280 ASP A N 1
ATOM 2355 C CA . ASP A 1 280 ? 13.054 16.566 -17.354 1.00 53.06 280 ASP A CA 1
ATOM 2356 C C . ASP A 1 280 ? 12.070 16.898 -16.200 1.00 53.06 280 ASP A C 1
ATOM 2358 O O . ASP A 1 280 ? 11.390 17.922 -16.160 1.00 53.06 280 ASP A O 1
ATOM 2362 N N . PHE A 1 281 ? 11.958 15.986 -15.227 1.00 50.84 281 PHE A N 1
ATOM 2363 C CA . PHE A 1 281 ? 10.949 15.986 -14.170 1.00 50.84 281 PHE A CA 1
ATOM 2364 C C . PHE A 1 281 ? 11.503 16.600 -12.878 1.00 50.84 281 PHE A C 1
ATOM 2366 O O . PHE A 1 281 ? 11.832 15.904 -11.924 1.00 50.84 281 PHE A O 1
ATOM 2373 N N . LYS A 1 282 ? 11.589 17.926 -12.814 1.00 43.78 282 LYS A N 1
ATOM 2374 C CA . LYS A 1 282 ? 11.780 18.708 -11.573 1.00 43.78 282 LYS A CA 1
ATOM 2375 C C . LYS A 1 282 ? 10.624 18.722 -10.532 1.00 43.78 282 LYS A C 1
ATOM 2377 O O . LYS A 1 282 ? 10.835 19.314 -9.483 1.00 43.78 282 LYS A O 1
ATOM 2382 N N . ALA A 1 283 ? 9.420 18.183 -10.781 1.00 41.81 283 ALA A N 1
ATOM 2383 C CA . ALA A 1 283 ? 8.201 18.599 -10.052 1.00 41.81 283 ALA A CA 1
ATOM 2384 C C . ALA A 1 283 ? 7.457 17.504 -9.265 1.00 41.81 283 ALA A C 1
ATOM 2386 O O . ALA A 1 283 ? 6.983 17.817 -8.184 1.00 41.81 283 ALA A O 1
ATOM 2387 N N . ASP A 1 284 ? 7.381 16.253 -9.734 1.00 42.19 284 ASP A N 1
ATOM 2388 C CA . ASP A 1 284 ? 6.669 15.178 -8.995 1.00 42.19 284 ASP A CA 1
ATOM 2389 C C . ASP A 1 284 ? 7.546 14.483 -7.933 1.00 42.19 284 ASP A C 1
ATOM 2391 O O . ASP A 1 284 ? 7.071 13.699 -7.116 1.00 42.19 284 ASP A O 1
ATOM 2395 N N . LEU A 1 285 ? 8.856 14.737 -7.957 1.00 44.53 285 LEU A N 1
ATOM 2396 C CA . LEU A 1 285 ? 9.853 13.909 -7.272 1.00 44.53 285 LEU A CA 1
ATOM 2397 C C . LEU A 1 285 ? 10.511 14.607 -6.081 1.00 44.53 285 LEU A C 1
ATOM 2399 O O . LEU A 1 285 ? 10.969 13.928 -5.169 1.00 44.53 285 LEU A O 1
ATOM 2403 N N . SER A 1 286 ? 10.516 15.946 -6.044 1.00 37.31 286 SER A N 1
ATOM 2404 C CA . SER A 1 286 ? 10.995 16.689 -4.869 1.00 37.31 286 SER A CA 1
ATOM 2405 C C . SER A 1 286 ? 10.171 16.349 -3.629 1.00 37.31 286 SER A C 1
ATOM 2407 O O . SER A 1 286 ? 10.718 16.185 -2.552 1.00 37.31 286 SER A O 1
ATOM 2409 N N . GLU A 1 287 ? 8.868 16.124 -3.793 1.00 42.50 287 GLU A N 1
ATOM 2410 C CA . GLU A 1 287 ? 7.975 15.778 -2.685 1.00 42.50 287 GLU A CA 1
ATOM 2411 C C . GLU A 1 287 ? 8.063 14.309 -2.262 1.00 42.50 287 GLU A C 1
ATOM 2413 O O . GLU A 1 287 ? 7.643 13.970 -1.164 1.00 42.50 287 GLU A O 1
ATOM 2418 N N . LEU A 1 288 ? 8.621 13.442 -3.111 1.00 38.75 288 LEU A N 1
ATOM 2419 C CA . LEU A 1 288 ? 9.064 12.102 -2.729 1.00 38.75 288 LEU A CA 1
ATOM 2420 C C . LEU A 1 288 ? 10.334 12.189 -1.872 1.00 38.75 288 LEU A C 1
ATOM 2422 O O . LEU A 1 288 ? 10.464 11.456 -0.901 1.00 38.75 288 LEU A O 1
ATOM 2426 N N . CYS A 1 289 ? 11.251 13.097 -2.206 1.00 31.39 289 CYS A N 1
ATOM 2427 C CA . CYS A 1 289 ? 12.476 13.325 -1.442 1.00 31.39 289 CYS A CA 1
ATOM 2428 C C . CYS A 1 289 ? 12.238 14.053 -0.105 1.00 31.39 289 CYS A C 1
ATOM 2430 O O . CYS A 1 289 ? 12.992 13.824 0.832 1.00 31.39 289 CYS A O 1
ATOM 2432 N N . ASP A 1 290 ? 11.189 14.872 0.009 1.00 34.03 290 ASP A N 1
ATOM 2433 C CA . ASP A 1 290 ? 10.867 15.636 1.229 1.00 34.03 290 ASP A CA 1
ATOM 2434 C C . ASP A 1 290 ? 10.119 14.812 2.307 1.00 34.03 290 ASP A C 1
ATOM 2436 O O . ASP A 1 290 ? 9.745 15.350 3.350 1.00 34.03 290 ASP A O 1
ATOM 2440 N N . GLN A 1 291 ? 9.862 13.518 2.067 1.00 36.09 291 GLN A N 1
ATOM 2441 C CA . GLN A 1 291 ? 9.072 12.649 2.956 1.00 36.09 291 GLN A CA 1
ATOM 2442 C C . GLN A 1 291 ? 9.869 11.952 4.075 1.00 36.09 291 GLN A C 1
ATOM 2444 O O . GLN A 1 291 ? 9.267 11.196 4.834 1.00 36.09 291 GLN A O 1
ATOM 2449 N N . PHE A 1 292 ? 11.169 12.243 4.232 1.00 32.50 292 PHE A N 1
ATOM 2450 C CA . PHE A 1 292 ? 12.007 11.742 5.335 1.00 32.50 292 PHE A CA 1
ATOM 2451 C C . PHE A 1 292 ? 12.968 12.826 5.865 1.00 32.50 292 PHE A C 1
ATOM 2453 O O . PHE A 1 292 ? 13.839 13.281 5.096 1.00 32.50 292 PHE A O 1
#

Solvent-accessible surface area (backbone atoms only — not comparable to full-atom values): 16739 Å² total; per-residue (Å²): 144,80,84,86,78,81,83,77,86,70,73,71,63,58,65,52,51,71,70,40,60,62,65,51,44,55,60,30,71,65,51,72,70,72,86,86,57,72,76,52,78,85,47,55,71,63,55,28,36,34,49,32,45,47,58,49,44,70,78,65,57,53,63,77,69,67,43,77,54,63,54,82,56,63,68,58,46,52,56,42,46,58,56,47,54,44,52,53,34,45,29,51,36,48,32,70,76,58,59,71,47,55,69,69,44,47,51,52,39,46,63,72,20,48,63,49,44,49,54,52,50,35,44,52,53,18,41,77,54,65,31,42,94,88,49,43,43,36,49,75,42,82,41,28,24,41,58,48,76,55,84,64,74,41,68,66,64,94,61,98,48,79,54,51,69,75,45,45,65,51,57,48,50,50,33,49,45,43,41,64,43,41,47,53,51,47,66,73,64,58,71,49,70,64,55,49,39,48,53,49,50,52,48,49,42,62,51,92,82,56,83,89,56,52,70,71,55,52,56,48,22,55,53,47,53,54,48,53,51,50,52,50,49,46,46,32,48,72,72,65,66,38,85,84,46,63,72,57,49,54,52,53,54,49,39,53,53,31,40,52,53,47,53,53,47,51,46,52,51,48,53,53,33,47,76,53,61,68,45,97,65,80,64,82,48,57,66,61,60,68,73,116

Secondary structure (DSSP, 8-state):
----------HHHHHHHHHHHHHHHHHHTT----TT-GGGTTS-HHHHHHHHHHHHHHHHPPPS-PEE-SS--HHHHHHHHHHHHHHHHHHHHT-HHHHTS-HHHHHHHHHHHHHHHHHHHHHHHHHHTT--SSS-EEE-STTEEEESS-SS-S---S---HHHHHHHHHHHHHHHHHIIIIIHHHHHHT--HHHHHHHHHHHHH--TT-TT--HHHHHHHHHHHHHHHHHHHHIIIIIS--S--HHHHHHHHHHHHHHHHHHHHHHHHHHHHHHTTS---SSSSHHHHTT-

Organism: NCBI:txid290746

Mean predicted aligned error: 9.57 Å

Sequence (292 aa):
MEGNQTERTSDNVYNRFRKNNYKTVEKYLSWTIPSSIPTLYDTTFLRRLQYGFSVFYEEIKPKKEFKLMDRRDHDACSSFREKWDREYAKIFMHCKEFTNLQINDKILLYKNANYLFTTIERMYTSIECGSNEKNNYMLTYDNVVADLNHKESPNSINTYVEPFDRTKPLWISYRENLSKLLHKPMLNLRLTQFELVYILAQILWSTQDIKGLSPTTHDLANQMIDQISSELHDYYVNERRMYNYSPRLVKMITLIEGAKAIVNELQNVTLISQVYNIFDFKADLSELCDQF